Protein 5EZE (pdb70)

Radius of gyration: 15.61 Å; Cα contacts (8 Å, |Δi|>4): 312; chains: 7; bounding box: 48×24×38 Å

B-factor: mean 39.6, std 19.25, range [13.71, 116.59]

Secondary structure (DSSP, 8-state):
-HHHHHHHHHHHHHH--HHHHHHHHH-/-HHHHHHHHHHHHHH--HHHH-/-HHHHHHHHHHHHHH--HHHHHHHH-/-HHHHHHHHHHHHHH---TT-/-HHHHHHHHHHHHHH--HHHHHHHH-/-HHHHHHHHHHHHHH--HHHHHHHHH-/-HHHHHHHHHHHHHH--HHHHHHHHHT-

Foldseek 3Di:
DVVVVVVVVVVVVVVCCVVVVVVVVVD/DVVVVVVVVVVVVVVCCVVVVD/DVVVVVVVVVVVVVVVCVVVVVVVVD/DVVVVVVVVVVVVVVCCVCVD/DVVVVVVVVVVVVVVCCVVVVVVVVD/DVVVVVVVVVVVVVVVCVVVVVVVVVD/DVVVVVVVVVVVVVVCCVVVVVVVVVVD

Sequence (177 aa):
GEIAKALREIAKALREAWAHREEAKALGEIAKALREIAKALREAWAHREGEIAKALREIAKALREAWAHREEAKAGEIAKALREIAKALREAWAHRGEIAKALREIAKALREAWAHREEAKAGEEIAKALREIAKALREAWAHREEEAKALGEIAKALREIAKALREAWAHREEAKALR

Structure (mmCIF, N/CA/C/O backbone):
data_5EZE
#
_entry.id   5EZE
#
_cell.length_a   62.450
_cell.length_b   60.490
_cell.length_c   68.812
_cell.angle_alpha   90.00
_cell.angle_beta   112.43
_cell.angle_gamma   90.00
#
_symmetry.space_group_name_H-M   'I 1 2 1'
#
loop_
_entity.id
_entity.type
_entity.pdbx_description
1 polymer CC-Hept-bMeCys-His-Glu
2 non-polymer GLYCEROL
3 water water
#
loop_
_atom_site.group_PDB
_atom_site.id
_atom_site.type_symbol
_atom_site.label_atom_id
_atom_site.label_alt_id
_atom_site.label_comp_id
_atom_site.label_asym_id
_atom_site.label_entity_id
_atom_site.label_seq_id
_atom_site.pdbx_PDB_ins_code
_atom_site.Cartn_x
_atom_site.Cartn_y
_atom_site.Cartn_z
_atom_site.occupancy
_atom_site.B_iso_or_equiv
_atom_site.auth_seq_id
_atom_site.auth_comp_id
_atom_site.auth_asym_id
_atom_site.auth_atom_id
_atom_site.pdbx_PDB_model_num
ATOM 4 N N . GLY A 1 2 ? -47.927 3.329 -32.826 1.00 31.47 2 GLY A N 1
AT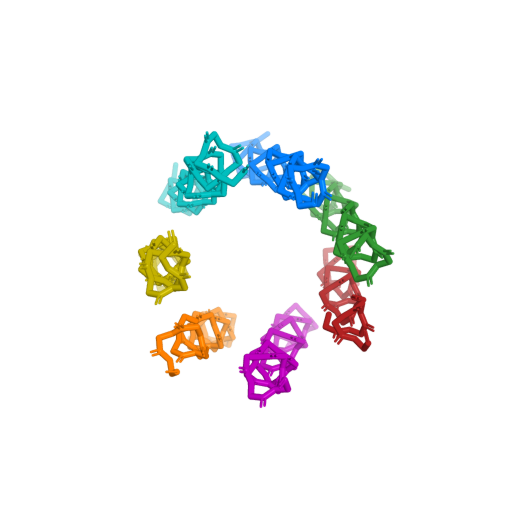OM 5 C CA . GLY A 1 2 ? -47.592 2.372 -31.795 1.00 30.24 2 GLY A CA 1
ATOM 6 C C . GLY A 1 2 ? -46.096 2.112 -31.704 1.00 34.12 2 GLY A C 1
ATOM 7 O O . GLY A 1 2 ? -45.360 2.323 -32.663 1.00 27.36 2 GLY A O 1
ATOM 8 N N . GLU A 1 3 ? -45.663 1.634 -30.545 1.00 31.79 3 GLU A N 1
ATOM 9 C CA . GLU A 1 3 ? -44.254 1.426 -30.249 1.00 33.71 3 GLU A CA 1
ATOM 10 C C . GLU A 1 3 ? -43.652 0.266 -31.054 1.00 24.31 3 GLU A C 1
ATOM 11 O O . GLU A 1 3 ? -42.496 0.339 -31.459 1.00 27.03 3 GLU A O 1
ATOM 17 N N . ILE A 1 4 ? -44.426 -0.797 -31.284 1.00 17.00 4 ILE A N 1
ATOM 18 C CA . ILE A 1 4 ? -43.928 -1.935 -32.074 1.00 17.45 4 ILE A CA 1
ATOM 19 C C . ILE A 1 4 ? -43.711 -1.518 -33.521 1.00 26.12 4 ILE A C 1
ATOM 20 O O . ILE A 1 4 ? -42.658 -1.826 -34.112 1.00 23.42 4 ILE A O 1
ATOM 25 N N . ALA A 1 5 ? -44.688 -0.817 -34.097 1.00 19.75 5 ALA A N 1
ATOM 26 C CA . ALA A 1 5 ? -44.514 -0.311 -35.461 1.00 25.47 5 ALA A CA 1
ATOM 27 C C . ALA A 1 5 ? -43.295 0.594 -35.561 1.00 24.68 5 ALA A C 1
ATOM 28 O O . ALA A 1 5 ? -42.538 0.517 -36.530 1.00 26.79 5 ALA A O 1
ATOM 30 N N . LYS A 1 6 ? -43.110 1.457 -34.566 1.00 23.78 6 LYS A N 1
ATOM 31 C CA . LYS A 1 6 ? -41.969 2.358 -34.571 1.00 23.72 6 LYS A CA 1
ATOM 32 C C . LYS A 1 6 ? -40.669 1.559 -34.529 1.00 18.31 6 LYS A C 1
ATOM 33 O O . LYS A 1 6 ? -39.726 1.878 -35.254 1.00 21.47 6 LYS A O 1
ATOM 39 N N . ALA A 1 7 ? -40.620 0.517 -33.707 1.00 19.38 7 ALA A N 1
ATOM 40 C CA . ALA A 1 7 ? -39.421 -0.319 -33.632 1.00 21.09 7 ALA A CA 1
ATOM 41 C C . ALA A 1 7 ? -39.174 -1.048 -34.955 1.00 22.40 7 ALA A C 1
ATOM 42 O O . ALA A 1 7 ? -38.032 -1.181 -35.389 1.00 21.50 7 ALA A O 1
ATOM 44 N N . LEU A 1 8 ? -40.241 -1.532 -35.592 1.00 17.78 8 LEU A N 1
ATOM 45 C CA . LEU A 1 8 ? -40.104 -2.199 -36.881 1.00 17.60 8 LEU A CA 1
ATOM 46 C C . LEU A 1 8 ? -39.565 -1.236 -37.958 1.00 24.38 8 LEU A C 1
ATOM 47 O O . LEU A 1 8 ? -38.739 -1.630 -38.786 1.00 20.75 8 LEU A O 1
ATOM 52 N N . ARG A 1 9 ? -40.015 0.016 -37.939 1.00 22.82 9 ARG A N 1
ATOM 53 C CA . ARG A 1 9 ? -39.496 1.028 -38.873 1.00 18.89 9 ARG A CA 1
ATOM 54 C C . ARG A 1 9 ? -38.016 1.288 -38.605 1.00 24.39 9 ARG A C 1
ATOM 55 O O . ARG A 1 9 ? -37.241 1.577 -39.525 1.00 24.90 9 ARG A O 1
ATOM 63 N N . GLU A 1 10 ? -37.624 1.200 -37.340 1.00 22.32 10 GLU A N 1
ATOM 64 C CA . GLU A 1 10 ? -36.213 1.386 -36.978 1.00 24.38 10 GLU A CA 1
ATOM 65 C C . GLU A 1 10 ? -35.384 0.251 -37.568 1.00 21.79 10 GLU A C 1
ATOM 66 O O . GLU A 1 10 ? -34.243 0.449 -37.994 1.00 19.82 10 GLU A O 1
ATOM 72 N N . ILE A 1 11 ? -35.964 -0.948 -37.579 1.00 18.05 11 ILE A N 1
ATOM 73 C CA . ILE A 1 11 ? -35.316 -2.106 -38.183 1.00 21.55 11 ILE A CA 1
ATOM 74 C C . ILE A 1 11 ? -35.140 -1.877 -39.682 1.00 25.62 11 ILE A C 1
ATOM 75 O O . ILE A 1 11 ? -34.082 -2.170 -40.239 1.00 24.58 11 ILE A O 1
ATOM 80 N N . ALA A 1 12 ? -36.178 -1.360 -40.325 1.00 21.06 12 ALA A N 1
ATOM 81 C CA . ALA A 1 12 ? -36.117 -1.040 -41.745 1.00 24.07 12 ALA A CA 1
ATOM 82 C C . ALA A 1 12 ? -35.027 -0.014 -42.012 1.00 24.80 12 ALA A C 1
ATOM 83 O O . ALA A 1 12 ? -34.282 -0.154 -42.969 1.00 21.14 12 ALA A O 1
ATOM 85 N N . LYS A 1 13 ? -34.942 1.012 -41.164 1.00 20.47 13 LYS A N 1
ATOM 86 C CA . LYS A 1 13 ? -33.897 2.024 -41.310 1.00 25.58 13 LYS A CA 1
ATOM 87 C C . LYS A 1 13 ? -32.503 1.409 -41.182 1.00 27.33 13 LYS A C 1
ATOM 88 O O . LYS A 1 13 ? -31.585 1.727 -41.956 1.00 23.05 13 LYS A O 1
ATOM 94 N N . ALA A 1 14 ? -32.344 0.511 -40.215 1.00 20.97 14 ALA A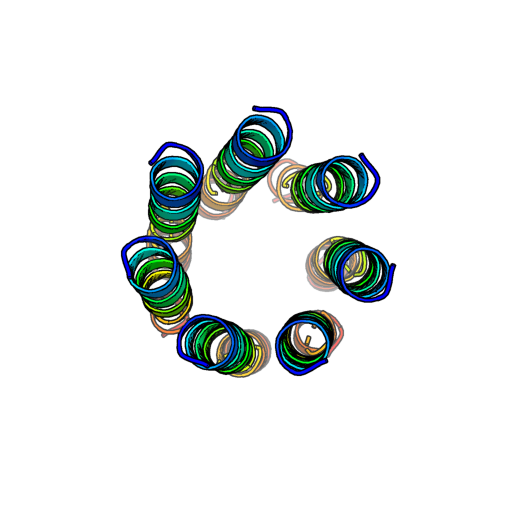 N 1
ATOM 95 C CA . ALA A 1 14 ? -31.043 -0.138 -40.019 1.00 21.65 14 ALA A CA 1
ATOM 96 C C . ALA A 1 14 ? -30.662 -0.961 -41.252 1.00 24.32 14 ALA A C 1
ATOM 97 O O . ALA A 1 14 ? -29.491 -0.995 -41.660 1.00 25.01 14 ALA A O 1
ATOM 99 N N . LEU A 1 15 ? -31.651 -1.605 -41.861 1.00 21.60 15 LEU A N 1
ATOM 100 C CA . LEU A 1 15 ? -31.404 -2.404 -43.058 1.00 20.82 15 LEU A CA 1
ATOM 101 C C . LEU A 1 15 ? -31.072 -1.513 -44.254 1.00 24.37 15 LEU A C 1
ATOM 102 O O . LEU A 1 15 ? -30.268 -1.891 -45.100 1.00 24.21 15 LEU A O 1
ATOM 107 N N . ARG A 1 16 ? -31.679 -0.331 -44.333 1.00 26.15 16 ARG A N 1
ATOM 108 C CA . ARG A 1 16 ? -31.265 0.615 -45.377 1.00 23.74 16 ARG A CA 1
ATOM 109 C C . ARG A 1 16 ? -29.839 1.091 -45.127 1.00 28.29 16 ARG A C 1
ATOM 110 O O . ARG A 1 16 ? -29.070 1.325 -46.070 1.00 30.03 16 ARG A O 1
ATOM 118 N N . GLU A 1 17 ? -29.474 1.212 -43.857 1.00 24.40 17 GLU A N 1
ATOM 119 C CA . GLU A 1 17 ? -28.099 1.559 -43.498 1.00 25.71 17 GLU A CA 1
ATOM 120 C C . GLU A 1 17 ? -27.130 0.441 -43.903 1.00 25.80 17 GLU A C 1
ATOM 121 O O . GLU A 1 17 ? -26.026 0.693 -44.416 1.00 27.19 17 GLU A O 1
ATOM 134 N N . ALA A 1 19 ? -27.695 -1.731 -46.491 1.00 27.76 19 ALA A N 1
ATOM 135 C CA . ALA A 1 19 ? -27.567 -1.687 -47.946 1.00 31.32 19 ALA A CA 1
ATOM 136 C C . ALA A 1 19 ? -26.601 -0.594 -48.381 1.00 33.63 19 ALA A C 1
ATOM 137 O O . ALA A 1 19 ? -25.773 -0.791 -49.281 1.00 32.53 19 ALA A O 1
ATOM 139 N N . TRP A 1 20 ? -26.708 0.568 -47.748 1.00 27.76 20 TRP A N 1
ATOM 140 C CA A TRP A 1 20 ? -25.798 1.669 -48.067 1.00 29.38 20 TRP A CA 1
ATOM 141 C C . TRP A 1 20 ? -24.351 1.274 -47.804 1.00 30.23 20 TRP A C 1
ATOM 142 O O . TRP A 1 20 ? -23.458 1.500 -48.647 1.00 31.63 20 TRP A O 1
ATOM 153 N N . ALA A 1 21 ? -24.107 0.671 -46.644 1.00 29.72 21 ALA A N 1
ATOM 154 C CA . ALA A 1 21 ? -22.734 0.307 -46.295 1.00 31.13 21 ALA A CA 1
ATOM 155 C C . ALA A 1 21 ? -22.186 -0.713 -47.283 1.00 31.57 21 ALA A C 1
ATOM 156 O O . ALA A 1 21 ? -21.028 -0.639 -47.688 1.00 33.27 21 ALA A O 1
ATOM 158 N N . HIS A 1 22 ? -23.018 -1.661 -47.695 1.00 30.36 22 HIS A N 1
ATOM 159 C CA . HIS A 1 22 ? -22.521 -2.660 -48.627 1.00 37.68 22 HIS A CA 1
ATOM 160 C C . HIS A 1 22 ? -22.277 -2.086 -50.024 1.00 43.90 22 HIS A C 1
ATOM 161 O O . HIS A 1 22 ? -21.342 -2.519 -50.708 1.00 44.56 22 HIS A O 1
ATOM 168 N N . ARG A 1 23 ? -23.094 -1.125 -50.453 1.00 37.09 23 ARG A N 1
ATOM 169 C CA . ARG A 1 23 ? -22.852 -0.476 -51.737 1.00 39.96 23 ARG A CA 1
ATOM 170 C C . ARG A 1 23 ? -21.480 0.179 -51.699 1.00 43.01 23 ARG A C 1
ATOM 171 O O . ARG A 1 23 ? -20.741 0.149 -52.687 1.00 41.21 23 ARG A O 1
ATOM 179 N N . GLU A 1 24 ? -21.113 0.733 -50.545 1.00 40.17 24 GLU A N 1
ATOM 180 C CA . GLU A 1 24 ? -19.807 1.384 -50.423 1.00 39.78 24 GLU A CA 1
ATOM 181 C C . GLU A 1 24 ? -18.683 0.366 -50.499 1.00 52.74 24 GLU A C 1
ATOM 182 O O . GLU A 1 24 ? -17.602 0.676 -50.997 1.00 57.32 24 GLU A O 1
ATOM 188 N N . GLU A 1 25 ? -18.933 -0.846 -50.014 1.00 43.91 25 GLU A N 1
ATOM 189 C CA . GLU A 1 25 ? -17.957 -1.924 -50.158 1.00 45.08 25 GLU A CA 1
ATOM 190 C C . GLU A 1 25 ? -17.775 -2.270 -51.626 1.00 59.11 25 GLU A C 1
ATOM 191 O O . GLU A 1 25 ? -16.655 -2.444 -52.104 1.00 64.16 25 GLU A O 1
ATOM 197 N N . ALA A 1 26 ? -18.896 -2.365 -52.335 1.00 62.22 26 ALA A N 1
ATOM 198 C CA . ALA A 1 26 ? -18.896 -2.686 -53.755 1.00 63.59 26 ALA A CA 1
ATOM 199 C C . ALA A 1 26 ? -18.178 -1.606 -54.558 1.00 64.73 26 ALA A C 1
ATOM 200 O O . ALA A 1 26 ? -17.550 -1.893 -55.577 1.00 70.27 26 ALA A O 1
ATOM 202 N N . LYS A 1 27 ? -18.282 -0.364 -54.095 1.00 55.86 27 LYS A N 1
ATOM 203 C CA . LYS A 1 27 ? -17.642 0.763 -54.764 1.00 57.04 27 LYS A CA 1
ATOM 204 C C . LYS A 1 27 ? -16.187 0.898 -54.327 1.00 66.28 27 LYS A C 1
ATOM 205 O O . LYS A 1 27 ? -15.362 1.455 -55.051 1.00 79.08 27 LYS A O 1
ATOM 211 N N . ALA A 1 28 ? -15.877 0.391 -53.137 1.00 61.78 28 ALA A N 1
ATOM 212 C CA . ALA A 1 28 ? -14.507 0.388 -52.637 1.00 67.26 28 ALA A CA 1
ATOM 213 C C . ALA A 1 28 ? -13.688 -0.702 -53.326 1.00 74.40 28 ALA A C 1
ATOM 214 O O . ALA A 1 28 ? -12.473 -0.578 -53.472 1.00 70.70 28 ALA A O 1
ATOM 216 N N . LEU A 1 29 ? -14.360 -1.772 -53.742 1.00 78.54 29 LEU A N 1
ATOM 217 C CA . LEU A 1 29 ? -13.695 -2.863 -54.448 1.00 79.66 29 LEU A CA 1
ATOM 218 C C . LEU A 1 29 ? -13.432 -2.496 -55.906 1.00 84.57 29 LEU A C 1
ATOM 219 O O . LEU A 1 29 ? -12.715 -1.540 -56.197 1.00 86.25 29 LEU A O 1
ATOM 224 N N . GLY B 1 2 ? -44.905 -21.564 -27.391 1.00 38.76 2 GLY B N 1
ATOM 225 C CA . GLY B 1 2 ? -45.681 -21.112 -28.535 1.00 28.11 2 GLY B CA 1
ATOM 226 C C . GLY B 1 2 ? -45.062 -21.258 -29.915 1.00 38.32 2 GLY B C 1
ATOM 227 O O . GLY B 1 2 ? -43.831 -21.174 -30.091 1.00 29.18 2 GLY B O 1
ATOM 228 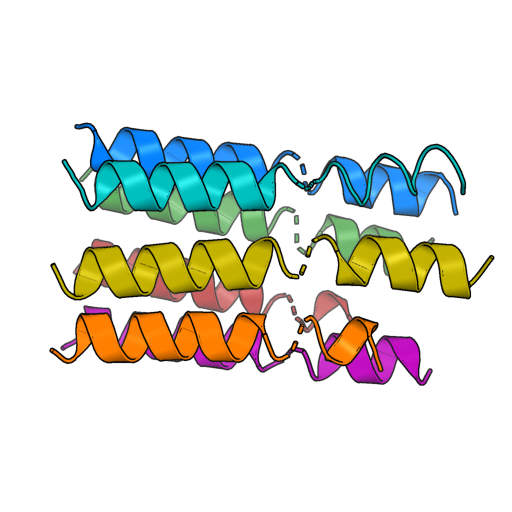N N . GLU B 1 3 ? -45.931 -21.438 -30.908 1.00 28.17 3 GLU B N 1
ATOM 229 C CA . GLU B 1 3 ? -45.500 -21.622 -32.291 1.00 35.84 3 GLU B CA 1
ATOM 230 C C . GLU B 1 3 ? -44.766 -20.397 -32.854 1.00 26.89 3 GLU B C 1
ATOM 231 O O . GLU B 1 3 ? -43.767 -20.549 -33.577 1.00 25.22 3 GLU B O 1
ATOM 237 N N . ILE B 1 4 ? -45.230 -19.187 -32.537 1.00 18.30 4 ILE B N 1
ATOM 238 C CA . ILE B 1 4 ? -44.546 -17.984 -33.037 1.00 17.91 4 ILE B CA 1
ATOM 239 C C . ILE B 1 4 ? -43.145 -17.852 -32.440 1.00 22.72 4 ILE B C 1
ATOM 240 O O . ILE B 1 4 ? -42.169 -17.577 -33.156 1.00 20.05 4 ILE B O 1
ATOM 245 N N . ALA B 1 5 ? -43.049 -18.036 -31.128 1.00 23.34 5 ALA B N 1
ATOM 246 C CA . ALA B 1 5 ? -41.762 -17.999 -30.446 1.00 23.91 5 ALA B CA 1
ATOM 247 C C . ALA B 1 5 ? -40.802 -19.049 -31.019 1.00 24.87 5 ALA B C 1
ATOM 248 O O . ALA B 1 5 ? -39.615 -18.789 -31.165 1.00 24.75 5 ALA B O 1
ATOM 250 N N . LYS B 1 6 ? -41.318 -20.228 -31.348 1.00 27.49 6 LYS B N 1
ATOM 251 C CA . LYS B 1 6 ? -40.478 -21.294 -31.908 1.00 25.76 6 LYS B CA 1
ATOM 252 C C . LYS B 1 6 ? -39.924 -20.889 -33.267 1.00 25.91 6 LYS B C 1
ATOM 253 O O . LYS B 1 6 ? -38.764 -21.155 -33.575 1.00 24.04 6 LYS B O 1
ATOM 259 N N . ALA B 1 7 ? -40.763 -20.263 -34.088 1.00 21.78 7 ALA B N 1
ATOM 260 C CA . ALA B 1 7 ? -40.326 -19.828 -35.411 1.00 24.39 7 ALA B CA 1
ATOM 261 C C . ALA B 1 7 ? -39.314 -18.709 -35.279 1.00 22.53 7 ALA B C 1
ATOM 262 O O . ALA B 1 7 ? -38.370 -18.636 -36.050 1.00 19.25 7 ALA B O 1
ATOM 264 N N . LEU B 1 8 ? -39.517 -17.815 -34.314 1.00 19.71 8 LEU B N 1
ATOM 265 C CA . LEU B 1 8 ? -38.539 -16.749 -34.107 1.00 22.35 8 LEU B CA 1
ATOM 266 C C . LEU B 1 8 ? -37.177 -17.301 -33.681 1.00 21.83 8 LEU B C 1
ATOM 267 O O . LEU B 1 8 ? -36.136 -16.785 -34.098 1.00 20.50 8 LEU B O 1
ATOM 272 N N . ARG B 1 9 ? -37.177 -18.352 -32.863 1.00 20.59 9 ARG B N 1
ATOM 273 C CA . ARG B 1 9 ? -35.916 -18.988 -32.458 1.00 20.52 9 ARG B CA 1
ATOM 274 C C . ARG B 1 9 ? -35.273 -19.675 -33.657 1.00 27.50 9 ARG B C 1
ATOM 275 O O . ARG B 1 9 ? -34.043 -19.746 -33.761 1.00 28.58 9 ARG B O 1
ATOM 283 N N . GLU B 1 10 ? -36.097 -20.174 -34.570 1.00 21.85 10 GLU B N 1
ATOM 284 C CA . GLU B 1 10 ? -35.593 -20.773 -35.808 1.00 24.98 10 GLU B CA 1
ATOM 285 C C . GLU B 1 10 ? -34.907 -19.704 -36.658 1.00 22.24 10 GLU B C 1
ATOM 286 O O . GLU B 1 10 ? -33.857 -19.942 -37.270 1.00 24.96 10 GLU B O 1
ATOM 292 N N . ILE B 1 11 ? -35.503 -18.515 -36.692 1.00 18.69 11 ILE B N 1
ATOM 293 C CA . ILE B 1 11 ? -34.882 -17.393 -37.402 1.00 18.76 11 ILE B CA 1
ATOM 294 C C . ILE B 1 11 ? -33.534 -17.068 -36.773 1.00 21.58 11 ILE B C 1
ATOM 295 O O . ILE B 1 11 ? -32.543 -16.851 -37.495 1.00 18.76 11 ILE B O 1
ATOM 300 N N . ALA B 1 12 ? -33.480 -17.038 -35.444 1.00 18.49 12 ALA B N 1
ATOM 301 C CA . ALA B 1 12 ? -32.213 -16.768 -34.764 1.00 28.07 12 ALA B CA 1
ATOM 302 C C . ALA B 1 12 ? -31.164 -17.810 -35.119 1.00 31.83 12 ALA B C 1
ATOM 303 O O . ALA B 1 12 ? -29.995 -17.487 -35.332 1.00 20.82 12 ALA B O 1
ATOM 305 N N . LYS B 1 13 ? -31.597 -19.064 -35.167 1.00 21.23 13 LYS B N 1
ATOM 306 C CA . LYS B 1 13 ? -30.692 -20.168 -35.466 1.00 24.22 13 LYS B CA 1
ATOM 307 C C . LYS B 1 13 ? -30.148 -20.035 -36.883 1.00 24.61 13 LYS B C 1
ATOM 308 O O . LYS B 1 13 ? -28.955 -20.281 -37.133 1.00 27.57 13 LYS B O 1
ATOM 314 N N . ALA B 1 14 ? -31.009 -19.629 -37.808 1.00 22.18 14 ALA B N 1
ATOM 315 C CA . ALA B 1 14 ? -30.596 -19.430 -39.190 1.00 25.12 14 ALA B CA 1
ATOM 316 C C . ALA B 1 14 ? -29.582 -18.288 -39.294 1.00 23.59 14 ALA B C 1
ATOM 317 O O . ALA B 1 14 ? -28.615 -18.363 -40.064 1.00 26.76 14 ALA B O 1
ATOM 319 N N . LEU B 1 15 ? -29.789 -17.239 -38.513 1.00 24.22 15 LEU B N 1
ATOM 320 C CA . LEU B 1 15 ? -28.854 -16.118 -38.513 1.00 25.66 15 LEU B CA 1
ATOM 321 C C . LEU B 1 15 ? -27.497 -16.538 -37.954 1.00 25.88 15 LEU B C 1
ATOM 322 O O . LEU B 1 15 ? -26.446 -16.046 -38.401 1.00 24.98 15 LEU B O 1
ATOM 327 N N . ARG B 1 16 ? -27.494 -17.467 -37.004 1.00 23.81 16 ARG B N 1
ATOM 328 C CA . ARG B 1 16 ? -26.214 -17.944 -36.478 1.00 27.66 16 ARG B CA 1
ATOM 329 C C . ARG B 1 16 ? -25.480 -18.743 -37.556 1.00 26.00 16 ARG B C 1
ATOM 330 O O . ARG B 1 16 ? -24.252 -18.744 -37.605 1.00 30.94 16 ARG B O 1
ATOM 338 N N . GLU B 1 17 ? -26.231 -19.416 -38.423 1.00 26.82 17 GLU B N 1
ATOM 339 C CA . GLU B 1 17 ? -25.636 -20.086 -39.585 1.00 31.90 17 GLU B CA 1
ATOM 340 C C . GLU B 1 17 ? -25.007 -19.058 -40.522 1.00 29.79 17 GLU B C 1
ATOM 341 O O . GLU B 1 17 ? -24.006 -19.326 -41.179 1.00 28.47 17 GLU B O 1
ATOM 354 N N . ALA B 1 19 ? -23.764 -16.286 -39.621 1.00 27.08 19 ALA B N 1
ATOM 355 C CA . ALA B 1 19 ? -22.528 -15.864 -38.974 1.00 32.47 19 ALA B CA 1
ATOM 356 C C . ALA B 1 19 ? -21.429 -16.900 -39.135 1.00 40.64 19 ALA B C 1
ATOM 357 O O . ALA B 1 19 ? -20.271 -16.543 -39.340 1.00 46.39 19 ALA B O 1
ATOM 359 N N . TRP B 1 20 ? -21.793 -18.178 -39.077 1.00 34.30 20 TRP B N 1
ATOM 360 C CA . TRP B 1 20 ? -20.787 -19.237 -39.168 1.00 37.69 20 TRP B CA 1
ATOM 361 C C . TRP B 1 20 ? -20.291 -19.376 -40.591 1.00 34.90 20 TRP B C 1
ATOM 362 O O . TRP B 1 20 ? -19.156 -19.831 -40.826 1.00 38.99 20 TRP B O 1
ATOM 373 N N . ALA B 1 21 ? -21.115 -18.964 -41.547 1.00 47.84 21 ALA B N 1
ATOM 374 C CA . ALA B 1 21 ? -20.694 -19.042 -42.934 1.00 52.53 21 ALA B CA 1
ATOM 375 C C . ALA B 1 21 ? -19.495 -18.137 -43.176 1.00 66.13 21 ALA B C 1
ATOM 376 O O . ALA B 1 21 ? -18.538 -18.550 -43.825 1.00 76.14 21 ALA B O 1
ATOM 378 N N . HIS B 1 22 ? -19.540 -16.911 -42.659 1.00 67.79 22 HIS B N 1
ATOM 379 C CA . HIS B 1 22 ? -18.403 -16.012 -42.815 1.00 81.18 22 HIS B CA 1
ATOM 380 C C . HIS B 1 22 ? -17.271 -16.256 -41.815 1.00 85.56 22 HIS B C 1
ATOM 381 O O . HIS B 1 22 ? -16.143 -15.821 -42.040 1.00 93.89 22 HIS B O 1
ATOM 388 N N . ARG B 1 23 ? -17.557 -16.952 -40.719 1.00 77.78 23 ARG B N 1
ATOM 389 C CA . ARG B 1 23 ? -16.485 -17.466 -39.875 1.00 84.38 23 ARG B CA 1
ATOM 390 C C . ARG B 1 23 ? -15.750 -18.593 -40.593 1.00 94.07 23 ARG B C 1
ATOM 391 O O . ARG B 1 23 ? -14.535 -18.744 -40.462 1.00 104.19 23 ARG B O 1
ATOM 399 N N . GLU B 1 24 ? -16.504 -19.384 -41.350 1.00 93.48 24 GLU B N 1
ATOM 400 C CA . GLU B 1 24 ? -15.953 -20.521 -42.076 1.00 97.39 24 GLU B CA 1
ATOM 401 C C . GLU B 1 24 ? -14.955 -20.067 -43.134 1.00 105.15 24 GLU B C 1
ATOM 402 O O . GLU B 1 24 ? -13.755 -19.971 -42.869 1.00 111.23 24 GLU B O 1
ATOM 407 N N . GLY C 1 2 ? -52.881 -2.009 -41.739 1.00 47.35 2 GLY C N 1
ATOM 408 C CA . GLY C 1 2 ? -52.394 -1.586 -40.441 1.00 28.52 2 GLY C CA 1
ATOM 409 C C . GLY C 1 2 ? -50.945 -1.132 -40.459 1.00 32.56 2 GLY C C 1
ATOM 410 O O . GLY C 1 2 ? -50.188 -1.461 -41.378 1.00 27.00 2 GLY C O 1
ATOM 411 N N . GLU C 1 3 ? -50.551 -0.355 -39.457 1.00 29.31 3 GLU C N 1
ATOM 412 C CA . GLU C 1 3 ? -49.199 0.183 -39.446 1.00 34.78 3 GLU C CA 1
ATOM 413 C C . GLU C 1 3 ? -48.125 -0.885 -39.174 1.00 31.07 3 GLU C C 1
ATOM 414 O O . GLU C 1 3 ? -46.996 -0.727 -39.631 1.00 27.07 3 GLU C O 1
ATOM 420 N N . ILE C 1 4 ? -48.441 -1.949 -38.431 1.00 25.59 4 ILE C N 1
ATOM 421 C CA . ILE C 1 4 ? -47.438 -3.004 -38.221 1.00 24.00 4 ILE C CA 1
ATOM 422 C C . ILE C 1 4 ? -47.136 -3.687 -39.553 1.00 28.04 4 ILE C C 1
ATOM 423 O O . ILE C 1 4 ? -45.966 -3.866 -39.917 1.00 27.36 4 ILE C O 1
ATOM 428 N N . ALA C 1 5 ? -48.184 -4.046 -40.288 1.00 23.36 5 ALA C N 1
ATOM 429 C CA . ALA C 1 5 ? -48.018 -4.644 -41.607 1.00 28.03 5 ALA C CA 1
ATOM 430 C C . ALA C 1 5 ? -47.272 -3.687 -42.539 1.00 27.10 5 ALA C C 1
ATOM 431 O O . ALA C 1 5 ? -46.451 -4.115 -43.342 1.00 27.36 5 ALA C O 1
ATOM 433 N N . LYS C 1 6 ? -47.582 -2.397 -42.450 1.00 23.47 6 LYS C N 1
ATOM 434 C CA . LYS C 1 6 ? -46.899 -1.403 -43.275 1.00 24.13 6 LYS C CA 1
ATOM 435 C C . LYS C 1 6 ? -45.399 -1.328 -42.959 1.00 22.22 6 LYS C C 1
ATOM 436 O O . LYS C 1 6 ? -44.579 -1.181 -43.869 1.00 24.10 6 LYS C O 1
ATOM 440 N N . ALA C 1 7 ? -45.056 -1.392 -41.673 1.00 20.74 7 ALA C N 1
ATOM 441 C CA . ALA C 1 7 ? -43.652 -1.368 -41.247 1.00 22.06 7 ALA C CA 1
ATOM 442 C C . ALA C 1 7 ? -42.943 -2.627 -41.721 1.00 24.73 7 ALA C C 1
ATOM 443 O O . ALA C 1 7 ? -41.780 -2.588 -42.113 1.00 19.87 7 ALA C O 1
ATOM 445 N N . LEU C 1 8 ? -43.634 -3.759 -41.659 1.00 18.42 8 LEU C N 1
ATOM 446 C CA . LEU C 1 8 ? -43.053 -5.006 -42.140 1.00 20.15 8 LEU C CA 1
ATOM 447 C C . LEU C 1 8 ? -42.767 -4.951 -43.648 1.00 28.27 8 LEU C C 1
ATOM 448 O O . LEU C 1 8 ? -41.735 -5.454 -44.126 1.00 20.29 8 LEU C O 1
ATOM 453 N N . ARG C 1 9 ? -43.675 -4.341 -44.402 1.00 25.23 9 ARG C N 1
ATOM 454 C CA . ARG C 1 9 ? -43.445 -4.150 -45.839 1.00 22.46 9 ARG C CA 1
ATOM 455 C C . ARG C 1 9 ? -42.246 -3.227 -46.076 1.00 29.58 9 ARG C C 1
ATOM 456 O O . ARG C 1 9 ? -41.495 -3.404 -47.042 1.00 26.79 9 ARG C O 1
ATOM 464 N N . GLU C 1 10 ? -42.056 -2.254 -45.189 1.00 24.22 10 GLU C N 1
ATOM 465 C CA . GLU C 1 10 ? -40.891 -1.373 -45.284 1.00 26.38 10 GLU C CA 1
ATOM 466 C C . GLU C 1 10 ? -39.602 -2.176 -45.064 1.00 26.00 10 GLU C C 1
ATOM 467 O O . GLU C 1 10 ? -38.589 -1.944 -45.736 1.00 24.34 10 GLU C O 1
ATOM 473 N N . ILE C 1 11 ? -39.653 -3.136 -44.144 1.00 22.39 11 ILE C N 1
ATOM 474 C CA . ILE C 1 11 ? -38.504 -4.009 -43.903 1.00 27.20 11 ILE C CA 1
ATOM 475 C C . ILE C 1 11 ? -38.196 -4.835 -45.154 1.00 27.98 11 ILE C C 1
ATOM 476 O O . ILE C 1 11 ? -37.035 -4.962 -45.546 1.00 21.81 11 ILE C O 1
ATOM 481 N N . ALA C 1 12 ? -39.228 -5.384 -45.783 1.00 24.38 12 ALA C N 1
ATOM 482 C CA . ALA C 1 12 ? -39.036 -6.143 -47.020 1.00 28.72 12 ALA C CA 1
ATOM 483 C C . ALA C 1 12 ? -38.398 -5.277 -48.092 1.00 31.64 12 ALA C C 1
ATOM 484 O O . ALA C 1 12 ? -37.516 -5.726 -48.831 1.00 25.60 12 ALA C O 1
ATOM 486 N N . LYS C 1 13 ? -38.869 -4.039 -48.191 1.00 24.94 13 LYS C N 1
ATOM 487 C CA . LYS C 1 13 ? -38.326 -3.106 -49.170 1.00 27.70 13 LYS C CA 1
ATOM 488 C C . LYS C 1 13 ? -36.848 -2.840 -48.915 1.00 28.01 13 LYS C C 1
ATOM 489 O O . LYS C 1 13 ? -36.033 -2.812 -49.850 1.00 29.42 13 LYS C O 1
ATOM 495 N N . ALA C 1 14 ? -36.492 -2.666 -47.647 1.00 25.68 14 ALA C N 1
ATOM 496 C CA . ALA C 1 14 ? -35.089 -2.434 -47.279 1.00 26.64 14 ALA C CA 1
ATOM 497 C C . ALA C 1 14 ? -34.218 -3.637 -47.646 1.00 25.55 14 ALA C C 1
ATOM 498 O O . ALA C 1 14 ? -33.080 -3.491 -48.106 1.00 27.56 14 ALA C O 1
ATOM 500 N N . LEU C 1 15 ? -34.763 -4.832 -47.451 1.00 23.79 15 LEU C N 1
ATOM 501 C CA . LEU C 1 15 ? -34.025 -6.057 -47.763 1.00 24.26 15 LEU C CA 1
ATOM 502 C C . LEU C 1 15 ? -33.833 -6.225 -49.268 1.00 31.15 15 LEU C C 1
ATOM 503 O O . LEU C 1 15 ? -32.804 -6.745 -49.715 1.00 26.41 15 LEU C O 1
ATOM 508 N N . ARG C 1 16 ? -34.805 -5.778 -50.059 1.00 30.84 16 ARG C N 1
ATOM 509 C CA . ARG C 1 16 ? -34.620 -5.766 -51.51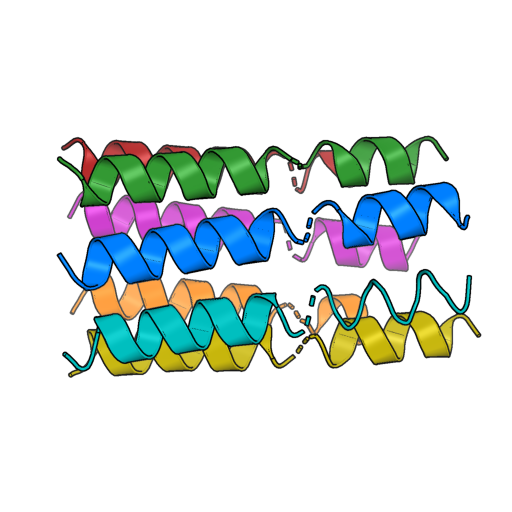1 1.00 29.71 16 ARG C CA 1
ATOM 510 C C . ARG C 1 16 ? -33.513 -4.785 -51.896 1.00 32.05 16 ARG C C 1
ATOM 511 O O . ARG C 1 16 ? -32.858 -4.973 -52.917 1.00 33.99 16 ARG C O 1
ATOM 519 N N . GLU C 1 17 ? -33.307 -3.737 -51.100 1.00 31.43 17 GLU C N 1
ATOM 520 C CA . GLU C 1 17 ? -32.156 -2.858 -51.339 1.00 37.50 17 GLU C CA 1
ATOM 521 C C . GLU C 1 17 ? -30.868 -3.642 -51.140 1.00 33.11 17 GLU C C 1
ATOM 522 O O . GLU C 1 17 ? -29.838 -3.327 -51.733 1.00 35.44 17 GLU C O 1
ATOM 535 N N . ALA C 1 19 ? -30.567 -6.685 -51.398 1.00 35.56 19 ALA C N 1
ATOM 536 C CA . ALA C 1 19 ? -30.309 -7.565 -52.526 1.00 34.73 19 ALA C CA 1
ATOM 537 C C . ALA C 1 19 ? -29.656 -6.809 -53.674 1.00 35.63 19 ALA C C 1
ATOM 538 O O . ALA C 1 19 ? -28.673 -7.272 -54.244 1.00 36.65 19 ALA C O 1
ATOM 540 N N . TRP C 1 20 ? -30.183 -5.625 -53.979 1.00 36.52 20 TRP C N 1
ATOM 541 C CA . TRP C 1 20 ? -29.651 -4.793 -55.060 1.00 40.23 20 TRP C CA 1
ATOM 542 C C . TRP C 1 20 ? -28.180 -4.459 -54.833 1.00 41.24 20 TRP C C 1
ATOM 543 O O . TRP C 1 20 ? -27.387 -4.461 -55.777 1.00 43.99 20 TRP C O 1
ATOM 554 N N . ALA C 1 21 ? -27.824 -4.145 -53.592 1.00 39.52 21 ALA C N 1
ATOM 555 C CA . ALA C 1 21 ? -26.441 -3.806 -53.259 1.00 41.01 21 ALA C CA 1
ATOM 556 C C . ALA C 1 21 ? -25.500 -4.976 -53.522 1.00 40.97 21 ALA C C 1
ATOM 557 O O . ALA C 1 21 ? -24.375 -4.786 -53.990 1.00 48.41 21 ALA C O 1
ATOM 559 N N . HIS C 1 22 ? -25.963 -6.187 -53.223 1.00 41.12 22 HIS C N 1
ATOM 560 C CA . HIS C 1 22 ? -25.136 -7.376 -53.421 1.00 43.26 22 HIS C CA 1
ATOM 561 C C . HIS C 1 22 ? -24.919 -7.666 -54.900 1.00 56.80 22 HIS C C 1
ATOM 562 O O . HIS C 1 22 ? -23.834 -8.098 -55.300 1.00 56.47 22 HIS C O 1
ATOM 569 N N . ARG C 1 23 ? -25.949 -7.431 -55.707 1.00 55.40 23 ARG C N 1
ATOM 570 C CA . ARG C 1 23 ? -25.836 -7.597 -57.155 1.00 57.24 23 ARG C CA 1
ATOM 571 C C . ARG C 1 23 ? -24.800 -6.622 -57.695 1.00 57.29 23 ARG C C 1
ATOM 572 O O . ARG C 1 23 ? -24.069 -6.933 -58.634 1.00 61.20 23 ARG C O 1
ATOM 580 N N . GLU C 1 24 ? -24.751 -5.431 -57.109 1.00 55.79 24 GLU C N 1
ATOM 581 C CA . GLU C 1 24 ? -23.773 -4.442 -57.545 1.00 67.87 24 GLU C CA 1
ATOM 582 C C . GLU C 1 24 ? -22.382 -4.880 -57.090 1.00 72.07 24 GLU C C 1
ATOM 583 O O . GLU C 1 24 ? -21.382 -4.611 -57.758 1.00 76.25 24 GLU C O 1
ATOM 585 N N . GLU C 1 25 ? -22.331 -5.562 -55.948 1.00 71.88 25 GLU C N 1
ATOM 586 C CA . GLU C 1 25 ? -21.087 -6.128 -55.437 1.00 65.91 25 GLU C CA 1
ATOM 587 C C . GLU C 1 25 ? -20.560 -7.229 -56.347 1.00 72.84 25 GLU C C 1
ATOM 588 O O . GLU C 1 25 ? -19.369 -7.281 -56.645 1.00 64.93 25 GLU C O 1
ATOM 590 N N . ALA C 1 26 ? -21.458 -8.109 -56.780 1.00 72.23 26 ALA C N 1
ATOM 591 C CA . ALA C 1 26 ? -21.096 -9.222 -57.651 1.00 73.49 26 ALA C CA 1
ATOM 592 C C . A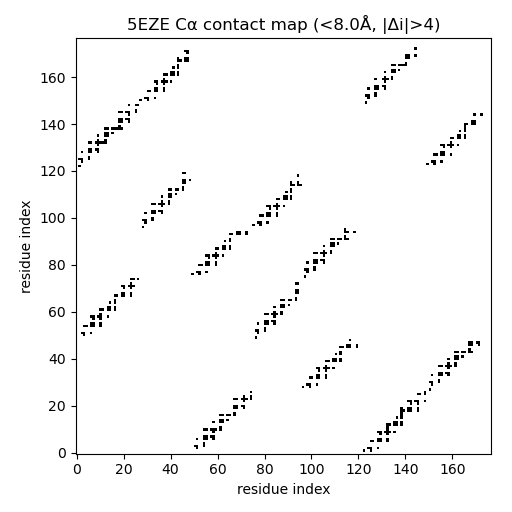LA C 1 26 ? -20.578 -8.743 -59.009 1.00 84.02 26 ALA C C 1
ATOM 593 O O . ALA C 1 26 ? -19.700 -9.371 -59.602 1.00 93.60 26 ALA C O 1
ATOM 595 N N . LYS C 1 27 ? -21.112 -7.624 -59.491 1.00 83.25 27 LYS C N 1
ATOM 596 C CA . LYS C 1 27 ? -20.710 -7.086 -60.788 1.00 90.82 27 LYS C CA 1
ATOM 597 C C . LYS C 1 27 ? -19.443 -6.230 -60.700 1.00 104.80 27 LYS C C 1
ATOM 598 O O . LYS C 1 27 ? -18.723 -6.071 -61.687 1.00 116.59 27 LYS C O 1
ATOM 600 N N . ALA C 1 28 ? -19.176 -5.682 -59.519 1.00 100.50 28 ALA C N 1
ATOM 601 C CA . ALA C 1 28 ? -17.967 -4.896 -59.294 1.00 97.35 28 ALA C CA 1
ATOM 602 C C . ALA C 1 28 ? -16.744 -5.798 -59.162 1.00 100.54 28 ALA C C 1
ATOM 603 O O . ALA C 1 28 ? -16.825 -6.890 -58.600 1.00 101.84 28 ALA C O 1
ATOM 608 N N . GLY D 1 2 ? -54.036 -12.930 -43.789 1.00 58.63 2 GLY D N 1
ATOM 609 C CA . GLY D 1 2 ? -53.886 -11.685 -43.061 1.00 38.31 2 GLY D CA 1
ATOM 610 C C . GLY D 1 2 ? -52.780 -10.813 -43.625 1.00 32.46 2 GLY D C 1
ATOM 611 O O . GLY D 1 2 ? -51.818 -11.330 -44.206 1.00 30.62 2 GLY D O 1
ATOM 612 N N . GLU D 1 3 ? -52.914 -9.498 -43.463 1.00 32.57 3 GLU D N 1
ATOM 613 C CA . GLU D 1 3 ? -51.917 -8.556 -43.984 1.00 30.66 3 GLU D CA 1
ATOM 614 C C . GLU D 1 3 ? -50.546 -8.742 -43.342 1.00 28.94 3 GLU D C 1
ATOM 615 O O . GLU D 1 3 ? -49.527 -8.596 -44.020 1.00 26.84 3 GLU D O 1
ATOM 621 N N . ILE D 1 4 ? -50.505 -9.044 -42.045 1.00 24.40 4 ILE D N 1
ATOM 622 C CA . ILE D 1 4 ? -49.208 -9.240 -41.377 1.00 20.87 4 ILE D CA 1
ATOM 623 C C . ILE D 1 4 ? -48.478 -10.462 -41.932 1.00 28.47 4 ILE D C 1
ATOM 624 O O . ILE D 1 4 ? -47.285 -10.379 -42.280 1.00 20.92 4 ILE D O 1
ATOM 629 N N . ALA D 1 5 ? -49.183 -11.584 -42.040 1.00 24.82 5 ALA D N 1
ATOM 630 C CA . ALA D 1 5 ? -48.599 -12.786 -42.632 1.00 27.59 5 ALA D CA 1
ATOM 631 C C . ALA D 1 5 ? -48.122 -12.523 -44.063 1.00 28.18 5 ALA D C 1
ATOM 632 O O . ALA D 1 5 ? -47.087 -13.031 -44.480 1.00 23.84 5 ALA D O 1
ATOM 634 N N . LYS D 1 6 ? -48.888 -11.736 -44.813 1.00 24.31 6 LYS D N 1
ATOM 635 C CA . LYS D 1 6 ? -48.540 -11.427 -46.197 1.00 25.66 6 LYS D CA 1
ATOM 636 C C . LYS D 1 6 ? -47.237 -10.635 -46.238 1.00 23.06 6 LYS D C 1
ATOM 637 O O . LYS D 1 6 ? -46.371 -10.879 -47.087 1.00 25.76 6 LYS D O 1
ATOM 643 N N . ALA D 1 7 ? -47.086 -9.701 -45.305 1.00 25.32 7 ALA D N 1
ATOM 644 C CA . ALA D 1 7 ? -45.870 -8.889 -45.260 1.00 20.86 7 ALA D CA 1
ATOM 645 C C . ALA D 1 7 ? -44.663 -9.729 -44.855 1.00 20.41 7 ALA D C 1
ATOM 646 O O . ALA D 1 7 ? -43.583 -9.558 -45.409 1.00 21.51 7 ALA D O 1
ATOM 648 N N . LEU D 1 8 ? -44.848 -10.648 -43.911 1.00 19.54 8 LEU D N 1
ATOM 649 C CA . LEU D 1 8 ? -43.754 -11.516 -43.480 1.00 20.13 8 LEU D CA 1
ATOM 650 C C . LEU D 1 8 ? -43.288 -12.391 -44.644 1.00 25.59 8 LEU D C 1
ATOM 651 O O . LEU D 1 8 ? -42.095 -12.639 -44.803 1.00 20.92 8 LEU D O 1
ATOM 656 N N . ARG D 1 9 ? -44.230 -12.841 -45.468 1.00 29.48 9 ARG D N 1
ATOM 657 C CA . ARG D 1 9 ? -43.884 -13.635 -46.646 1.00 25.08 9 ARG D CA 1
ATOM 658 C C . ARG D 1 9 ? -43.145 -12.761 -47.656 1.00 26.03 9 ARG D C 1
ATOM 659 O O . ARG D 1 9 ? -42.284 -13.245 -48.395 1.00 27.25 9 ARG D O 1
ATOM 667 N N . GLU D 1 10 ? -43.479 -11.475 -47.691 1.00 20.18 10 GLU D N 1
ATOM 668 C CA . GLU D 1 10 ? -42.756 -10.534 -48.555 1.00 23.50 10 GLU D CA 1
ATOM 669 C C . GLU D 1 10 ? -41.309 -10.381 -48.076 1.00 24.22 10 GLU D C 1
ATOM 670 O O . GLU D 1 10 ? -40.372 -10.272 -48.888 1.00 25.43 10 GLU D O 1
ATOM 676 N N . ILE D 1 11 ? -41.129 -10.372 -46.757 1.00 20.75 11 ILE D N 1
ATOM 677 C CA . ILE D 1 11 ? -39.793 -10.322 -46.160 1.00 22.77 11 ILE D CA 1
ATOM 678 C C . ILE D 1 11 ? -38.978 -11.558 -46.552 1.00 21.86 11 ILE D C 1
ATOM 679 O O . ILE D 1 11 ? -37.802 -11.449 -46.941 1.00 21.04 11 ILE D O 1
ATOM 684 N N . ALA D 1 12 ? -39.595 -12.730 -46.464 1.00 21.85 12 ALA D N 1
ATOM 685 C CA . ALA D 1 12 ? -38.922 -13.971 -46.868 1.00 22.60 12 ALA D CA 1
ATOM 686 C C . ALA D 1 12 ? -38.528 -13.930 -48.341 1.00 28.85 12 ALA D C 1
ATOM 687 O O . ALA D 1 12 ? -37.428 -14.354 -48.713 1.00 28.15 12 ALA D O 1
ATOM 689 N N . LYS D 1 13 ? -39.419 -13.407 -49.180 1.00 24.61 13 LYS D N 1
ATOM 690 C CA . LYS D 1 13 ? -39.141 -13.331 -50.607 1.00 24.74 13 LYS D CA 1
ATOM 691 C C . LYS D 1 13 ? -37.943 -12.412 -50.866 1.00 27.97 13 LYS D C 1
ATOM 692 O O . LYS D 1 13 ? -37.105 -12.696 -51.721 1.00 28.24 13 LYS D O 1
ATOM 698 N N . ALA D 1 14 ? -37.861 -11.311 -50.126 1.00 26.32 14 ALA D N 1
ATOM 699 C CA . ALA D 1 14 ? -36.721 -10.402 -50.270 1.00 26.35 14 ALA D CA 1
ATOM 700 C C . ALA D 1 14 ? -35.432 -11.090 -49.836 1.00 27.20 14 ALA D C 1
ATOM 701 O O . ALA D 1 14 ? -34.381 -10.918 -50.459 1.00 27.54 14 ALA D O 1
ATOM 703 N N . LEU D 1 15 ? -35.503 -11.877 -48.768 1.00 27.17 15 LEU D N 1
ATOM 704 C CA . LEU D 1 15 ? -34.306 -12.584 -48.303 1.00 29.06 15 LEU D CA 1
ATOM 705 C C . LEU D 1 15 ? -33.877 -13.645 -49.307 1.00 29.26 15 LEU D C 1
ATOM 706 O O . LEU D 1 15 ? -32.683 -13.940 -49.450 1.00 29.24 15 LEU D O 1
ATOM 711 N N . ARG D 1 16 ? -34.839 -14.235 -50.010 1.00 31.28 16 ARG D N 1
ATOM 712 C CA . ARG D 1 16 ? -34.475 -15.203 -51.039 1.00 33.62 16 ARG D CA 1
ATOM 713 C C . ARG D 1 16 ? -33.783 -14.459 -52.176 1.00 29.29 16 ARG D C 1
ATOM 714 O O . ARG D 1 16 ? -32.878 -14.992 -52.806 1.00 34.74 16 ARG D O 1
ATOM 722 N N . GLU D 1 17 ? -34.178 -13.212 -52.416 1.00 32.95 17 GLU D N 1
ATOM 723 C CA . GLU D 1 17 ? -33.462 -12.387 -53.393 1.00 35.82 17 GLU D CA 1
ATOM 724 C C . GLU D 1 17 ? -32.030 -12.139 -52.939 1.00 32.57 17 GLU D C 1
ATOM 725 O O . GLU D 1 17 ? -31.112 -12.072 -53.758 1.00 41.73 17 GLU D O 1
ATOM 738 N N . ALA D 1 19 ? -30.289 -14.092 -51.179 1.00 31.98 19 ALA D N 1
ATOM 739 C CA . ALA D 1 19 ? -29.471 -15.284 -51.351 1.00 37.77 19 ALA D CA 1
ATOM 740 C C . ALA D 1 19 ? -29.169 -15.518 -52.822 1.00 37.94 19 ALA D C 1
ATOM 741 O O . ALA D 1 19 ? -28.081 -15.971 -53.182 1.00 41.23 19 ALA D O 1
ATOM 743 N N . TRP D 1 20 ? -30.141 -15.223 -53.674 1.00 37.80 20 TRP D N 1
ATOM 744 C CA . TRP D 1 20 ? -29.968 -15.437 -55.105 1.00 42.68 20 TRP D CA 1
ATOM 745 C C . TRP D 1 20 ? -29.115 -14.345 -55.756 1.00 49.29 20 TRP D C 1
ATOM 746 O O . TRP D 1 20 ? -28.598 -14.540 -56.845 1.00 56.75 20 TRP D O 1
ATOM 757 N N . ALA D 1 21 ? -28.992 -13.191 -55.107 1.00 47.02 21 ALA D N 1
ATOM 758 C CA . ALA D 1 21 ? -28.068 -12.150 -55.564 1.00 45.96 21 ALA D CA 1
ATOM 759 C C . ALA D 1 21 ? -26.666 -12.715 -55.467 1.00 64.92 21 ALA D C 1
ATOM 760 O O . ALA D 1 21 ? -25.804 -12.430 -56.292 1.00 61.02 21 ALA D O 1
ATOM 762 N N . HIS D 1 22 ? -26.464 -13.534 -54.440 1.00 78.29 22 HIS D N 1
ATOM 763 C CA . HIS D 1 22 ? -25.192 -14.187 -54.176 1.00 91.71 22 HIS D CA 1
ATOM 764 C C . HIS D 1 22 ? -24.842 -15.200 -55.272 1.00 107.22 22 HIS D C 1
ATOM 765 O O . HIS D 1 22 ? -23.762 -15.785 -55.252 1.00 106.09 22 HIS D O 1
ATOM 767 N N . ARG D 1 23 ? -25.767 -15.413 -56.209 1.00 65.59 23 ARG D N 1
ATOM 768 C CA . ARG D 1 23 ? -25.462 -16.141 -57.442 1.00 65.76 23 ARG D CA 1
ATOM 769 C C . ARG D 1 23 ? -24.377 -15.406 -58.218 1.00 69.75 23 ARG D C 1
ATOM 770 O O . ARG D 1 23 ? -24.039 -14.272 -57.895 1.00 71.48 23 ARG D O 1
ATOM 781 N N . GLY E 1 2 ? -50.382 -21.679 -37.373 1.00 43.78 2 GLY E N 1
ATOM 782 C CA . GLY E 1 2 ? -50.849 -20.369 -37.780 1.00 39.14 2 GLY E CA 1
ATOM 783 C C . GLY E 1 2 ? -50.157 -19.799 -38.998 1.00 35.70 2 GLY E C 1
ATOM 784 O O . GLY E 1 2 ? -49.016 -20.157 -39.317 1.00 27.59 2 GLY E O 1
ATOM 785 N N . GLU E 1 3 ? -50.829 -18.868 -39.663 1.00 30.37 3 GLU E N 1
ATOM 786 C CA . GLU E 1 3 ? -50.286 -18.303 -40.895 1.00 34.36 3 GLU E CA 1
ATOM 787 C C . GLU E 1 3 ? -49.064 -17.441 -40.598 1.00 28.36 3 GLU E C 1
ATOM 788 O O . GLU E 1 3 ? -48.099 -17.441 -41.354 1.00 26.37 3 GLU E O 1
ATOM 794 N N . ILE E 1 4 ? -49.077 -16.750 -39.463 1.00 23.14 4 ILE E N 1
ATOM 795 C CA . ILE E 1 4 ? -47.925 -15.923 -39.084 1.00 23.80 4 ILE E CA 1
ATOM 796 C C . ILE E 1 4 ? -46.700 -16.773 -38.763 1.00 28.62 4 ILE E C 1
ATOM 797 O O . ILE E 1 4 ? -45.588 -16.500 -39.247 1.00 20.97 4 ILE E O 1
ATOM 802 N N . ALA E 1 5 ? -46.899 -17.814 -37.963 1.00 27.33 5 ALA E N 1
ATOM 803 C CA . ALA E 1 5 ? -45.814 -18.737 -37.650 1.00 26.74 5 ALA E CA 1
ATOM 804 C C . ALA E 1 5 ? -45.256 -19.381 -38.921 1.00 23.34 5 ALA E C 1
ATOM 805 O O . ALA E 1 5 ? -44.042 -19.540 -39.068 1.00 26.86 5 ALA E O 1
ATOM 807 N N . LYS E 1 6 ? -46.132 -19.741 -39.850 1.00 22.85 6 LYS E N 1
ATOM 808 C CA . LYS E 1 6 ? -45.669 -20.326 -41.115 1.00 25.40 6 L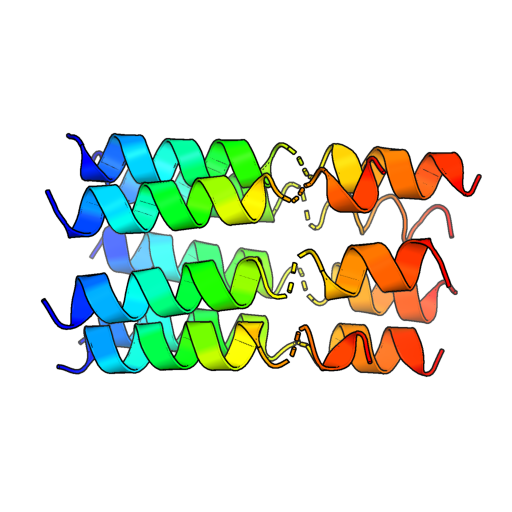YS E CA 1
ATOM 809 C C . LYS E 1 6 ? -44.803 -19.337 -41.904 1.00 27.02 6 LYS E C 1
ATOM 810 O O . LYS E 1 6 ? -43.769 -19.714 -42.490 1.00 25.84 6 LYS E O 1
ATOM 816 N N . ALA E 1 7 ? -45.219 -18.072 -41.929 1.00 22.13 7 ALA E N 1
ATOM 817 C CA . ALA E 1 7 ? -44.440 -17.050 -42.645 1.00 19.80 7 ALA E CA 1
ATOM 818 C C . ALA E 1 7 ? -43.085 -16.840 -41.987 1.00 20.81 7 ALA E C 1
ATOM 819 O O . ALA E 1 7 ? -42.074 -16.664 -42.681 1.00 22.20 7 ALA E O 1
ATOM 821 N N . LEU E 1 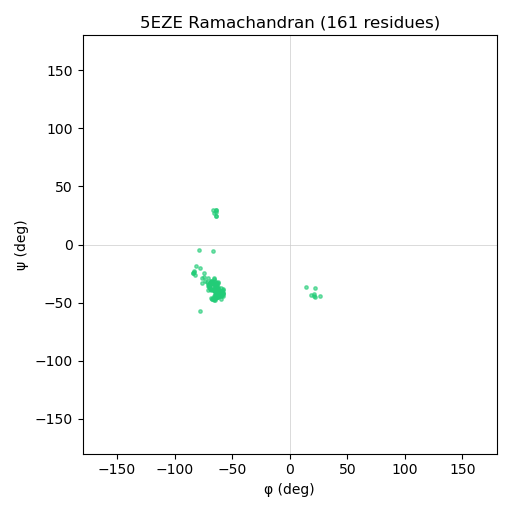8 ? -43.050 -16.870 -40.660 1.00 18.98 8 LEU E N 1
ATOM 822 C CA . LEU E 1 8 ? -41.780 -16.724 -39.946 1.00 22.75 8 LEU E CA 1
ATOM 823 C C . LEU E 1 8 ? -40.827 -17.877 -40.254 1.00 25.59 8 LEU E C 1
ATOM 824 O O . LEU E 1 8 ? -39.616 -17.673 -40.415 1.00 20.26 8 LEU E O 1
ATOM 829 N N . ARG E 1 9 ? -41.366 -19.084 -40.341 1.00 19.19 9 ARG E N 1
ATOM 830 C CA . ARG E 1 9 ? -40.548 -20.242 -40.714 1.00 22.59 9 ARG E CA 1
ATOM 831 C C . ARG E 1 9 ? -40.011 -20.091 -42.149 1.00 27.87 9 ARG E C 1
ATOM 832 O O . ARG E 1 9 ? -38.904 -20.534 -42.465 1.00 26.64 9 ARG E O 1
ATOM 840 N N . GLU E 1 10 ? -40.799 -19.468 -43.019 1.00 25.99 10 GLU E N 1
ATOM 841 C CA . GLU E 1 10 ? -40.371 -19.187 -44.386 1.00 26.62 10 GLU E CA 1
ATOM 842 C C . GLU E 1 10 ? -39.200 -18.204 -44.381 1.00 25.46 10 GLU E C 1
ATOM 843 O O . GLU E 1 10 ? -38.275 -18.315 -45.190 1.00 24.85 10 GLU E O 1
ATOM 849 N N . ILE E 1 11 ? -39.252 -17.243 -43.467 1.00 22.58 11 ILE E N 1
ATOM 850 C CA . ILE E 1 11 ? -38.157 -16.296 -43.280 1.00 19.53 11 ILE E CA 1
ATOM 851 C C . ILE E 1 11 ? -36.900 -17.037 -42.805 1.00 23.26 11 ILE E C 1
ATOM 852 O O . ILE E 1 11 ? -35.802 -16.813 -43.329 1.00 22.22 11 ILE E O 1
ATOM 857 N N . ALA E 1 12 ? -37.057 -17.932 -41.832 1.00 21.92 12 ALA E N 1
ATOM 858 C CA . ALA E 1 12 ? -35.916 -18.715 -41.357 1.00 23.00 12 ALA E CA 1
ATOM 859 C C . ALA E 1 12 ? -35.324 -19.517 -42.500 1.00 26.05 12 ALA E C 1
ATOM 860 O O . ALA E 1 12 ? -34.102 -19.561 -42.661 1.00 24.19 12 ALA E O 1
ATOM 862 N N . LYS E 1 13 ? -36.187 -20.135 -43.303 1.00 21.28 13 LYS E N 1
ATOM 863 C CA . LYS E 1 13 ? -35.696 -20.939 -44.430 1.00 23.43 13 LYS E CA 1
ATOM 864 C C . LYS E 1 13 ? -34.904 -20.077 -45.428 1.00 23.45 13 LYS E C 1
ATOM 865 O O . LYS E 1 13 ? -33.837 -20.476 -45.933 1.00 21.97 13 LYS E O 1
ATOM 871 N N . ALA E 1 14 ? -35.409 -18.880 -45.694 1.00 23.90 14 ALA E N 1
ATOM 872 C CA . ALA E 1 14 ? -34.721 -17.968 -46.601 1.00 24.91 14 ALA E CA 1
ATOM 873 C C . ALA E 1 14 ? -33.347 -17.587 -46.045 1.00 28.71 14 ALA E C 1
ATOM 874 O O . ALA E 1 14 ? -32.358 -17.525 -46.796 1.00 23.72 14 ALA E O 1
ATOM 876 N N . LEU E 1 15 ? -33.265 -17.392 -44.732 1.00 20.41 15 LEU E N 1
ATOM 877 C CA . LEU E 1 15 ? -31.985 -17.038 -44.122 1.00 20.10 15 LEU E CA 1
ATOM 878 C C . LEU E 1 15 ? -31.008 -18.214 -44.172 1.00 20.07 15 LEU E C 1
ATOM 879 O O . LEU E 1 15 ? -29.809 -18.007 -44.298 1.00 24.55 15 LEU E O 1
ATOM 884 N N . ARG E 1 16 ? -31.511 -19.439 -44.056 1.00 20.14 16 ARG E N 1
ATOM 885 C CA . ARG E 1 16 ? -30.635 -20.602 -44.246 1.00 25.30 16 ARG E CA 1
ATOM 886 C C . ARG E 1 16 ? -30.142 -20.673 -45.687 1.00 27.99 16 ARG E C 1
ATOM 887 O O . ARG E 1 16 ? -29.053 -21.183 -45.945 1.00 26.99 16 ARG E O 1
ATOM 895 N N . GLU E 1 17 ? -30.936 -20.176 -46.633 1.00 22.23 17 GLU E N 1
ATOM 896 C CA . GLU E 1 17 ? -30.463 -20.103 -48.009 1.00 25.37 17 GLU E CA 1
ATOM 897 C C . GLU E 1 17 ? -29.282 -19.149 -48.034 1.00 26.05 17 GLU E C 1
ATOM 898 O O . GLU E 1 17 ? -28.465 -19.165 -48.946 1.00 28.63 17 GLU E O 1
ATOM 911 N N . ALA E 1 19 ? -27.318 -18.322 -45.742 1.00 30.05 19 ALA E N 1
ATOM 912 C CA . ALA E 1 19 ? -26.038 -18.853 -45.252 1.00 32.11 19 ALA E CA 1
ATOM 913 C C . ALA E 1 19 ? -25.360 -19.767 -46.276 1.00 27.64 19 ALA E C 1
ATOM 914 O O . ALA E 1 19 ? -24.146 -19.674 -46.498 1.00 29.95 19 ALA E O 1
ATOM 916 N N . TRP E 1 20 ? -26.141 -20.646 -46.907 1.00 27.60 20 TRP E N 1
ATOM 917 C CA . TRP E 1 20 ? -25.576 -21.537 -47.920 1.00 34.26 20 TRP E CA 1
ATOM 918 C C . TRP E 1 20 ? -24.926 -20.735 -49.049 1.00 31.95 20 TRP E C 1
ATOM 919 O O . TRP E 1 20 ? -23.799 -21.016 -49.463 1.00 31.55 20 TRP E O 1
ATOM 930 N N . ALA E 1 21 ? -25.615 -19.697 -49.508 1.00 34.70 21 ALA E N 1
ATOM 931 C CA . ALA E 1 21 ? -25.086 -18.867 -50.588 1.00 36.27 21 ALA E CA 1
ATOM 932 C C . ALA E 1 21 ? -23.801 -18.133 -50.188 1.00 36.64 21 ALA E C 1
ATOM 933 O O . ALA E 1 21 ? -22.860 -18.036 -50.977 1.00 38.05 21 ALA E O 1
ATOM 935 N N . HIS E 1 22 ? -23.761 -17.627 -48.958 1.00 34.14 22 HIS E N 1
ATOM 936 C CA . HIS E 1 22 ? -22.585 -16.901 -48.493 1.00 42.33 22 HIS E CA 1
ATOM 937 C C . HIS E 1 22 ? -21.401 -17.845 -48.324 1.00 38.75 22 HIS E C 1
ATOM 938 O O . HIS E 1 22 ? -20.259 -17.502 -48.657 1.00 42.74 22 HIS E O 1
ATOM 945 N N . ARG E 1 23 ? -21.674 -19.051 -47.841 1.00 35.34 23 ARG E N 1
ATOM 946 C CA . ARG E 1 23 ? -20.613 -20.034 -47.682 1.00 38.52 23 ARG E CA 1
ATOM 947 C C . ARG E 1 23 ? -19.977 -20.403 -49.023 1.00 39.44 23 ARG E C 1
ATOM 948 O O . ARG E 1 23 ? -18.755 -20.548 -49.121 1.00 42.70 23 ARG E O 1
ATOM 956 N N . GLU E 1 24 ? -20.794 -20.530 -50.064 1.00 37.61 24 GLU E N 1
ATOM 957 C CA . GLU E 1 24 ? -20.264 -20.902 -51.377 1.00 39.34 24 GLU E CA 1
ATOM 958 C C . GLU E 1 24 ? -19.511 -19.736 -52.001 1.00 46.01 24 GLU E C 1
ATOM 959 O O . GLU E 1 24 ? -18.536 -19.928 -52.735 1.00 52.50 24 GLU E O 1
ATOM 965 N N . GLU E 1 25 ? -19.952 -18.524 -51.686 1.00 45.62 25 GLU E N 1
ATOM 966 C CA . GLU E 1 25 ? -19.258 -17.327 -52.137 1.00 49.35 25 GLU E CA 1
ATOM 967 C C . GLU E 1 25 ? -17.858 -17.308 -51.533 1.00 52.46 25 GLU E C 1
ATOM 968 O O . GLU E 1 25 ? -16.869 -17.050 -52.229 1.00 59.97 25 GLU E O 1
ATOM 970 N N . ALA E 1 26 ? -17.776 -17.610 -50.241 1.00 49.73 26 ALA E N 1
ATOM 971 C CA . ALA E 1 26 ? -16.500 -17.638 -49.533 1.00 59.36 26 ALA E CA 1
ATOM 972 C C . ALA E 1 26 ? -15.564 -18.729 -50.069 1.00 58.80 26 ALA E C 1
ATOM 973 O O . ALA E 1 26 ? -14.344 -18.547 -50.104 1.00 76.19 26 ALA E O 1
ATOM 975 N N . LYS E 1 27 ? -16.130 -19.853 -50.504 1.00 62.99 27 LYS E N 1
ATOM 976 C CA . LYS E 1 27 ? -15.320 -20.959 -51.034 1.00 70.94 27 LYS E CA 1
ATOM 977 C C . LYS E 1 27 ? -14.963 -20.763 -52.506 1.00 69.17 27 LYS E C 1
ATOM 978 O O . LYS E 1 27 ? -13.991 -21.344 -53.004 1.00 75.24 27 LYS E O 1
ATOM 984 N N . ALA E 1 28 ? -15.755 -19.953 -53.202 1.00 63.76 28 ALA E N 1
ATOM 985 C CA . ALA E 1 28 ? -15.484 -19.635 -54.598 1.00 66.51 28 ALA E CA 1
ATOM 986 C C . ALA E 1 28 ? -14.323 -18.653 -54.714 1.00 75.26 28 ALA E C 1
ATOM 987 O O . ALA E 1 28 ? -13.172 -19.058 -54.883 1.00 78.88 28 ALA E O 1
ATOM 992 N N . GLY F 1 2 ? -42.923 -1.517 -23.914 1.00 38.17 2 GLY F N 1
ATOM 993 C CA . GLY F 1 2 ? -43.064 -2.955 -23.810 1.00 35.18 2 GLY F CA 1
ATOM 994 C C . GLY F 1 2 ? -41.805 -3.743 -24.114 1.00 29.37 2 GLY F C 1
ATOM 995 O O . GLY F 1 2 ? -40.894 -3.280 -24.818 1.00 22.97 2 GLY F O 1
ATOM 996 N N . GLU F 1 3 ? -41.772 -4.962 -23.590 1.00 27.56 3 GLU F N 1
ATOM 997 C CA A GLU F 1 3 ? -40.630 -5.845 -23.775 0.54 27.80 3 GLU F CA 1
ATOM 998 C CA B GLU F 1 3 ? -40.640 -5.860 -23.771 0.46 27.91 3 GLU F CA 1
ATOM 999 C C . GLU F 1 3 ? -40.438 -6.227 -25.240 1.00 25.52 3 GLU F C 1
ATOM 1000 O O . GLU F 1 3 ? -39.305 -6.328 -25.716 1.00 25.04 3 GLU F O 1
ATOM 1011 N N . ILE F 1 4 ? -41.533 -6.427 -25.971 1.00 18.77 4 ILE F N 1
ATOM 1012 C CA . ILE F 1 4 ? -41.386 -6.802 -27.381 1.00 22.82 4 ILE F CA 1
ATOM 1013 C C . ILE F 1 4 ? -40.788 -5.643 -28.197 1.00 23.07 4 ILE F C 1
ATOM 1014 O O . ILE F 1 4 ? -39.835 -5.831 -28.981 1.00 20.92 4 ILE F O 1
ATOM 1019 N N . ALA F 1 5 ? -41.321 -4.440 -28.009 1.00 19.33 5 ALA F N 1
ATOM 1020 C CA . ALA F 1 5 ? -40.759 -3.274 -28.694 1.00 21.07 5 ALA F CA 1
ATOM 1021 C C . ALA F 1 5 ? -39.293 -3.066 -28.318 1.00 23.42 5 ALA F C 1
ATOM 1022 O O . ALA F 1 5 ? -38.468 -2.745 -29.188 1.00 22.55 5 ALA F O 1
ATOM 1024 N N . LYS F 1 6 ? -38.947 -3.265 -27.048 1.00 22.14 6 LYS F N 1
ATOM 1025 C CA . LYS F 1 6 ? -37.539 -3.130 -26.646 1.00 23.12 6 LYS F CA 1
ATOM 1026 C C . LYS F 1 6 ? -36.646 -4.123 -27.388 1.00 23.29 6 LYS F C 1
ATOM 1027 O O . LYS F 1 6 ? -35.538 -3.768 -27.833 1.00 22.81 6 LYS F O 1
ATOM 1033 N N . ALA F 1 7 ? -37.111 -5.363 -27.521 1.00 16.66 7 ALA F N 1
ATOM 1034 C CA . ALA F 1 7 ? -36.332 -6.394 -28.224 1.00 16.50 7 ALA F CA 1
ATOM 1035 C C . ALA F 1 7 ? -36.194 -6.059 -29.705 1.00 21.45 7 ALA F C 1
ATOM 1036 O O . ALA F 1 7 ? -35.125 -6.262 -30.299 1.00 18.75 7 ALA F O 1
ATOM 1038 N N . LEU F 1 8 ? -37.263 -5.543 -30.307 1.00 16.23 8 LEU F N 1
ATOM 1039 C CA . LEU F 1 8 ? -37.204 -5.131 -31.704 1.00 18.63 8 LEU F CA 1
ATOM 1040 C C . LEU F 1 8 ? -36.184 -4.003 -31.894 1.00 25.90 8 LEU F C 1
ATOM 1041 O O . LEU F 1 8 ? -35.454 -3.978 -32.892 1.00 19.66 8 LEU F O 1
ATOM 1046 N N . ARG F 1 9 ? -36.134 -3.068 -30.950 1.00 21.83 9 ARG F N 1
ATOM 1047 C CA . ARG F 1 9 ? -35.124 -2.004 -31.019 1.00 18.55 9 ARG F CA 1
ATOM 1048 C C . ARG F 1 9 ? -33.712 -2.575 -30.861 1.00 26.43 9 ARG F C 1
ATOM 1049 O O . ARG F 1 9 ? -32.756 -2.070 -31.464 1.00 25.50 9 ARG F O 1
ATOM 1057 N N . GLU F 1 10 ? -33.576 -3.624 -30.057 1.00 22.58 10 GLU F N 1
ATOM 1058 C CA . GLU F 1 10 ? -32.287 -4.292 -29.895 1.00 22.21 10 GLU F CA 1
ATOM 1059 C C . GLU F 1 10 ? -31.859 -4.910 -31.224 1.00 20.57 10 GLU F C 1
ATOM 1060 O O . GLU F 1 10 ? -30.678 -4.877 -31.580 1.00 19.95 10 GLU F O 1
ATOM 1066 N N . ILE F 1 11 ? -32.828 -5.448 -31.958 1.00 18.93 11 ILE F N 1
ATOM 1067 C CA . ILE F 1 11 ? -32.585 -6.002 -33.283 1.00 22.07 11 ILE F CA 1
ATOM 1068 C C . ILE F 1 11 ? -32.118 -4.902 -34.239 1.00 21.93 11 ILE F C 1
ATOM 1069 O O . ILE F 1 11 ? -31.169 -5.100 -35.001 1.00 18.64 11 ILE F O 1
ATOM 1074 N N . ALA F 1 12 ? -32.779 -3.750 -34.209 1.00 17.26 12 ALA F N 1
ATOM 1075 C CA . ALA F 1 12 ? -32.345 -2.618 -35.046 1.00 17.45 12 ALA F CA 1
ATOM 1076 C C . ALA F 1 12 ? -30.911 -2.207 -34.711 1.00 21.42 12 ALA F C 1
ATOM 1077 O O . ALA F 1 12 ? -30.092 -1.955 -35.610 1.00 21.77 12 ALA F O 1
ATOM 1079 N N . LYS F 1 13 ? -30.603 -2.143 -33.420 1.00 18.76 13 LYS F N 1
ATOM 1080 C CA . LYS F 1 13 ? -29.259 -1.757 -32.984 1.00 22.62 13 LYS F CA 1
ATOM 1081 C C . LYS F 1 13 ? -28.216 -2.762 -33.481 1.00 25.69 13 LYS F C 1
ATOM 1082 O O . LYS F 1 13 ? -27.102 -2.382 -33.866 1.00 25.22 13 LYS F O 1
ATOM 1088 N N . ALA F 1 14 ? -28.560 -4.048 -33.431 1.00 20.38 14 ALA F N 1
ATOM 1089 C CA . ALA F 1 14 ? -27.641 -5.090 -33.920 1.00 23.46 14 ALA F CA 1
ATOM 1090 C C . ALA F 1 14 ? -27.427 -4.937 -35.421 1.00 21.61 14 ALA F C 1
ATOM 1091 O O . ALA F 1 14 ? -26.330 -5.137 -35.927 1.00 23.79 14 ALA F O 1
ATOM 1093 N N . LEU F 1 15 ? -28.481 -4.578 -36.142 1.00 19.20 15 LEU F N 1
ATOM 1094 C CA . LEU F 1 15 ? -28.348 -4.386 -37.586 1.00 23.45 15 LEU F CA 1
ATOM 1095 C C . LEU F 1 15 ? -27.507 -3.144 -37.888 1.00 24.87 15 LEU F C 1
ATOM 1096 O O . LEU F 1 15 ? -26.754 -3.120 -38.874 1.00 25.12 15 LEU F O 1
ATOM 1101 N N . ARG F 1 16 ? -27.599 -2.115 -37.047 1.00 21.30 16 ARG F N 1
ATOM 1102 C CA . ARG F 1 16 ? -26.694 -0.965 -37.217 1.00 23.60 16 ARG F CA 1
ATOM 1103 C C . ARG F 1 16 ? -25.244 -1.392 -36.969 1.00 25.41 16 ARG F C 1
ATOM 1104 O O . ARG F 1 16 ? -24.310 -0.857 -37.591 1.00 27.44 16 ARG F O 1
ATOM 1112 N N . GLU F 1 17 ? -25.039 -2.366 -36.085 1.00 24.71 17 GLU F N 1
ATOM 1113 C CA . GLU F 1 17 ? -23.681 -2.911 -35.908 1.00 26.94 17 GLU F CA 1
ATOM 1114 C C . GLU F 1 17 ? -23.217 -3.581 -37.191 1.00 26.84 17 GLU F C 1
ATOM 1115 O O . GLU F 1 17 ? -22.036 -3.560 -37.530 1.00 29.35 17 GLU F O 1
ATOM 1128 N N . ALA F 1 19 ? -24.132 -2.848 -40.239 1.00 28.92 19 ALA F N 1
ATOM 1129 C CA . ALA F 1 19 ? -23.770 -1.744 -41.122 1.00 30.96 19 ALA F CA 1
ATOM 1130 C C . ALA F 1 19 ? -22.388 -1.182 -40.786 1.00 30.80 19 ALA F C 1
ATOM 1131 O O . ALA F 1 19 ? -21.553 -0.955 -41.679 1.00 33.05 19 ALA F O 1
ATOM 1133 N N . TRP F 1 20 ? -22.138 -1.001 -39.494 1.00 31.30 20 TRP F N 1
ATOM 1134 C CA . TRP F 1 20 ? -20.860 -0.489 -39.001 1.00 34.88 20 TRP F CA 1
ATOM 1135 C C . TRP F 1 20 ? -19.720 -1.380 -39.465 1.00 36.46 20 TRP F C 1
ATOM 1136 O O . TRP F 1 20 ? -18.664 -0.897 -39.873 1.00 39.78 20 TRP F O 1
ATOM 1147 N N . ALA F 1 21 ? -19.953 -2.687 -39.413 1.00 34.58 21 ALA F N 1
ATOM 1148 C CA . ALA F 1 21 ? -18.933 -3.657 -39.806 1.00 41.05 21 ALA F CA 1
ATOM 1149 C C . ALA F 1 21 ? -18.560 -3.468 -41.268 1.00 44.35 21 ALA F C 1
ATOM 1150 O O . ALA F 1 21 ? -17.389 -3.553 -41.644 1.00 54.30 21 ALA F O 1
ATOM 1152 N N . HIS F 1 22 ? -19.572 -3.205 -42.087 1.00 44.27 22 HIS F N 1
ATOM 1153 C CA . HIS F 1 22 ? -19.371 -2.993 -43.510 1.00 44.41 22 HIS F CA 1
ATOM 1154 C C . HIS F 1 22 ? -18.682 -1.661 -43.800 1.00 45.43 22 HIS F C 1
ATOM 1155 O O . HIS F 1 22 ? -17.818 -1.586 -44.669 1.00 50.99 22 HIS F O 1
ATOM 1162 N N . ARG F 1 23 ? -19.049 -0.620 -43.054 1.00 48.59 23 ARG F N 1
ATOM 1163 C CA . ARG F 1 23 ? -18.432 0.698 -43.234 1.00 52.99 23 ARG F CA 1
ATOM 1164 C C . ARG F 1 23 ? -16.937 0.705 -42.917 1.00 61.74 23 ARG F C 1
ATOM 1165 O O . ARG F 1 23 ? -16.153 1.333 -43.623 1.00 60.59 23 ARG F O 1
ATOM 1173 N N . GLU F 1 24 ? -16.556 0.026 -41.840 1.00 64.33 24 GLU F N 1
ATOM 1174 C CA A GLU F 1 24 ? -15.148 -0.076 -41.483 0.36 67.39 24 GLU F CA 1
ATOM 1175 C CA B GLU F 1 24 ? -15.156 -0.126 -41.457 0.64 66.83 24 GLU F CA 1
ATOM 1176 C C . GLU F 1 24 ? -14.398 -0.824 -42.586 1.00 71.64 24 GLU F C 1
ATOM 1177 O O . GLU F 1 24 ? -13.239 -0.502 -42.884 1.00 66.62 24 GLU F O 1
ATOM 1188 N N . GLU F 1 25 ? -15.064 -1.805 -43.197 1.00 72.39 25 GLU F N 1
ATOM 1189 C CA . GLU F 1 25 ? -14.569 -2.471 -44.398 1.00 74.79 25 GLU F CA 1
ATOM 1190 C C . GLU F 1 25 ? -14.488 -1.514 -45.583 1.00 79.30 25 GLU F C 1
ATOM 1191 O O . GLU F 1 25 ? -13.502 -1.526 -46.317 1.00 81.92 25 GLU F O 1
ATOM 1197 N N . ALA F 1 26 ? -15.518 -0.691 -45.765 1.00 77.06 26 ALA F N 1
ATOM 1198 C CA . ALA F 1 26 ? -15.544 0.268 -46.866 1.00 72.04 26 ALA F CA 1
ATOM 1199 C C . ALA F 1 26 ? -14.406 1.275 -46.766 1.00 73.02 26 ALA F C 1
ATOM 1200 O O . ALA F 1 26 ? -13.875 1.731 -47.783 1.00 74.12 26 ALA F O 1
ATOM 1202 N N . LYS F 1 27 ? -14.011 1.601 -45.541 1.00 74.07 27 LYS F N 1
ATOM 1203 C CA . LYS F 1 27 ? -12.926 2.557 -45.344 1.00 77.32 27 LYS F CA 1
ATOM 1204 C C . LYS F 1 27 ? -11.574 1.862 -45.473 1.00 83.55 27 LYS F C 1
ATOM 1205 O O . LYS F 1 27 ? -10.577 2.494 -45.827 1.00 96.50 27 LYS F O 1
ATOM 1207 N N . ALA F 1 28 ? -11.540 0.561 -45.199 1.00 74.84 28 ALA F N 1
ATOM 1208 C CA . ALA F 1 28 ? -10.322 -0.225 -45.389 1.00 79.94 28 ALA F CA 1
ATOM 1209 C C . ALA F 1 28 ? -10.127 -0.547 -46.867 1.00 94.77 28 ALA F C 1
ATOM 1210 O O . ALA F 1 28 ? -9.104 -0.209 -47.462 1.00 96.10 28 ALA F O 1
ATOM 1212 N N . LEU F 1 29 ? -11.126 -1.204 -47.451 1.00 47.86 29 LEU F N 1
ATOM 1213 C CA . LEU F 1 29 ? -11.091 -1.584 -48.859 1.00 56.61 29 LEU F CA 1
ATOM 1214 C C . LEU F 1 29 ? -11.254 -0.367 -49.765 1.00 68.55 29 LEU F C 1
ATOM 1215 O O . LEU F 1 29 ? -10.307 0.058 -50.427 1.00 73.64 29 LEU F O 1
ATOM 1220 N N . GLY G 1 2 ? -41.509 -12.419 -21.417 1.00 36.43 2 GLY G N 1
ATOM 1221 C CA . GLY G 1 2 ? -42.195 -13.274 -22.368 1.00 33.64 2 GLY G CA 1
ATOM 1222 C C . GLY G 1 2 ? -41.310 -14.055 -23.323 1.00 29.85 2 GLY G C 1
ATOM 1223 O O . GLY G 1 2 ? -40.161 -13.685 -23.593 1.00 25.29 2 GLY G O 1
ATOM 1224 N N . GLU G 1 3 ? -41.873 -15.138 -23.845 1.00 22.86 3 GLU G N 1
ATOM 1225 C CA . GLU G 1 3 ? -41.166 -16.050 -24.725 1.00 29.08 3 GLU G CA 1
ATOM 1226 C C . GLU G 1 3 ? -40.893 -15.427 -26.088 1.00 27.55 3 GLU G C 1
ATOM 1227 O O . GLU G 1 3 ? -39.861 -15.677 -26.693 1.00 22.86 3 GLU G O 1
ATOM 1233 N N . ILE G 1 4 ? -41.820 -14.605 -26.569 1.00 22.42 4 ILE G N 1
ATOM 1234 C CA . ILE G 1 4 ? -41.616 -13.950 -27.857 1.00 21.57 4 ILE G CA 1
ATOM 1235 C C . ILE G 1 4 ? -40.478 -12.926 -27.762 1.00 28.32 4 ILE G C 1
ATOM 1236 O O . ILE G 1 4 ? -39.573 -12.886 -28.623 1.00 18.86 4 ILE G O 1
ATOM 1241 N N . ALA G 1 5 ? -40.512 -12.115 -26.710 1.00 22.44 5 ALA G N 1
ATOM 1242 C CA . ALA G 1 5 ? -39.459 -11.132 -26.474 1.00 23.79 5 ALA G CA 1
ATOM 1243 C C . ALA G 1 5 ? -38.090 -11.799 -26.327 1.00 27.22 5 ALA G C 1
ATOM 1244 O O . ALA G 1 5 ? -37.090 -11.305 -26.846 1.00 24.36 5 ALA G O 1
ATOM 1246 N N . LYS G 1 6 ? -38.056 -12.919 -25.618 1.00 22.60 6 LYS G N 1
ATOM 1247 C CA . LYS G 1 6 ? -36.804 -13.668 -25.437 1.00 19.75 6 LYS G CA 1
ATOM 1248 C C . LYS G 1 6 ? -36.269 -14.152 -26.778 1.00 18.39 6 LYS G C 1
ATOM 1249 O O . LYS G 1 6 ? -35.051 -14.073 -27.043 1.00 22.05 6 LYS G O 1
ATOM 1255 N N . ALA G 1 7 ? -37.163 -14.651 -27.626 1.00 18.12 7 ALA G N 1
ATOM 1256 C CA . ALA G 1 7 ? -36.770 -15.124 -28.956 1.00 21.92 7 ALA G CA 1
ATOM 1257 C C . ALA G 1 7 ? -36.266 -13.960 -29.811 1.00 22.42 7 ALA G C 1
ATOM 1258 O O . ALA G 1 7 ? -35.314 -14.115 -30.568 1.00 19.45 7 ALA G O 1
ATOM 1260 N N . LEU G 1 8 ? -36.909 -12.798 -29.707 1.00 17.38 8 LEU G N 1
ATOM 1261 C CA . LEU G 1 8 ? -36.458 -11.619 -30.462 1.00 15.64 8 LEU G CA 1
ATOM 1262 C C . LEU G 1 8 ? -35.064 -11.172 -30.018 1.00 21.32 8 LEU G C 1
ATOM 1263 O O . LEU G 1 8 ? -34.228 -10.782 -30.845 1.00 20.29 8 LEU G O 1
ATOM 1268 N N . ARG G 1 9 ? -34.809 -11.229 -28.717 1.00 21.67 9 ARG G N 1
ATOM 1269 C CA . ARG G 1 9 ? -33.476 -10.905 -28.193 1.00 17.89 9 ARG G CA 1
ATOM 1270 C C . ARG G 1 9 ? -32.431 -11.901 -28.685 1.00 25.11 9 ARG G C 1
ATOM 1271 O O . ARG G 1 9 ? -31.260 -11.549 -28.896 1.00 21.49 9 ARG G O 1
ATOM 1279 N N . GLU G 1 10 ? -32.845 -13.150 -28.847 1.00 18.74 10 GLU G N 1
ATOM 1280 C CA . GLU G 1 10 ? -31.962 -14.183 -29.395 1.00 18.29 10 GLU G CA 1
ATOM 1281 C C . GLU G 1 10 ? -31.612 -13.846 -30.845 1.00 18.11 10 GLU G C 1
ATOM 1282 O O . GLU G 1 10 ? -30.478 -14.076 -31.303 1.00 20.14 10 GLU G O 1
ATOM 1288 N N . ILE G 1 11 ? -32.586 -13.301 -31.568 1.00 16.98 11 ILE G N 1
ATOM 1289 C CA . ILE G 1 11 ? -32.358 -12.834 -32.933 1.00 19.49 11 ILE G CA 1
ATOM 1290 C C . ILE G 1 11 ? -31.349 -11.679 -32.932 1.00 22.49 11 ILE G C 1
ATOM 1291 O O . ILE G 1 11 ? -30.431 -11.654 -33.770 1.00 18.81 11 ILE G O 1
ATOM 1296 N N . ALA G 1 12 ? -31.506 -10.731 -32.004 1.00 17.57 12 ALA G N 1
ATOM 1297 C CA . ALA G 1 12 ? -30.565 -9.610 -31.909 1.00 1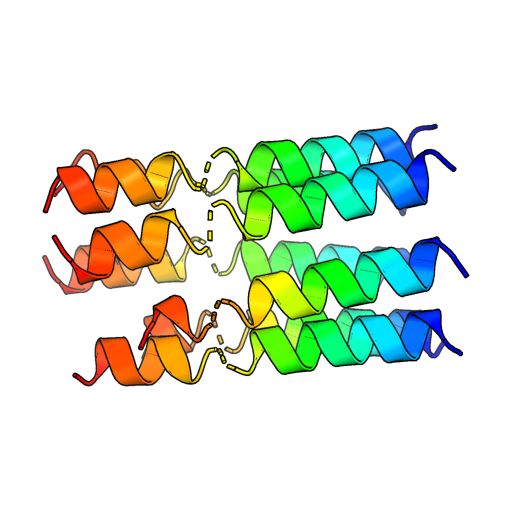5.94 12 ALA G CA 1
ATOM 1298 C C . ALA G 1 12 ? -29.163 -10.124 -31.651 1.00 22.19 12 ALA G C 1
ATOM 1299 O O . ALA G 1 12 ? -28.206 -9.639 -32.250 1.00 21.58 12 ALA G O 1
ATOM 1301 N N . LYS G 1 13 ? -29.052 -11.096 -30.753 1.00 18.50 13 LYS G N 1
ATOM 1302 C CA . LYS G 1 13 ? -27.758 -11.692 -30.430 1.00 18.28 13 LYS G CA 1
ATOM 1303 C C . LYS G 1 13 ? -27.128 -12.337 -31.659 1.00 23.86 13 LYS G C 1
ATOM 1304 O O . LYS G 1 13 ? -25.921 -12.189 -31.902 1.00 19.43 13 LYS G O 1
ATOM 1310 N N . ALA G 1 14 ? -27.943 -13.034 -32.445 1.00 18.97 14 ALA G N 1
ATOM 1311 C CA . ALA G 1 14 ? -27.448 -13.680 -33.659 1.00 23.30 14 ALA G CA 1
ATOM 1312 C C . ALA G 1 14 ? -26.928 -12.634 -34.641 1.00 20.20 14 ALA G C 1
ATOM 1313 O O . ALA G 1 14 ? -25.928 -12.848 -35.324 1.00 22.44 14 ALA G O 1
ATOM 1315 N N . LEU G 1 15 ? -27.616 -11.504 -34.711 1.00 17.20 15 LEU G N 1
ATOM 1316 C CA . LEU G 1 15 ? -27.194 -10.431 -35.611 1.00 15.75 15 LEU G CA 1
ATOM 1317 C C . LEU G 1 15 ? -25.910 -9.756 -35.127 1.00 20.60 15 LEU G C 1
ATOM 1318 O O . LEU G 1 15 ? -25.046 -9.378 -35.948 1.00 22.33 15 LEU G O 1
ATOM 1323 N N . ARG G 1 16 ? -25.740 -9.630 -33.812 1.00 19.41 16 ARG G N 1
ATOM 1324 C CA . ARG G 1 16 ? -24.465 -9.105 -33.306 1.00 19.32 16 ARG G CA 1
ATOM 1325 C C . ARG G 1 16 ? -23.331 -10.082 -33.625 1.00 28.12 16 ARG G C 1
ATOM 1326 O O . ARG G 1 16 ? -22.199 -9.658 -33.833 1.00 23.70 16 ARG G O 1
ATOM 1334 N N . GLU G 1 17 ? -23.633 -11.378 -33.639 1.00 19.33 17 GLU G N 1
ATOM 1335 C CA . GLU G 1 17 ? -22.650 -12.396 -34.046 1.00 21.92 17 GLU G CA 1
ATOM 1336 C C . GLU G 1 17 ? -22.324 -12.254 -35.529 1.00 21.65 17 GLU G C 1
ATOM 1337 O O . GLU G 1 17 ? -21.186 -12.467 -35.958 1.00 24.43 17 GLU G O 1
ATOM 1350 N N . ALA G 1 19 ? -22.446 -9.372 -37.179 1.00 22.36 19 ALA G N 1
ATOM 1351 C CA . ALA G 1 19 ? -21.567 -8.216 -37.329 1.00 25.75 19 ALA G CA 1
ATOM 1352 C C . ALA G 1 19 ? -20.135 -8.578 -36.975 1.00 25.15 19 ALA G C 1
ATOM 1353 O O . ALA G 1 19 ? -19.208 -8.203 -37.692 1.00 26.40 19 ALA G O 1
ATOM 1355 N N . TRP G 1 20 ? -19.952 -9.307 -35.876 1.00 24.00 20 TRP G N 1
ATOM 1356 C CA . TRP G 1 20 ? -18.606 -9.731 -35.480 1.00 26.00 20 TRP G CA 1
ATOM 1357 C C . TRP G 1 20 ? -17.938 -10.593 -36.560 1.00 30.85 20 TRP G C 1
ATOM 1358 O O . TRP G 1 20 ? -16.773 -10.377 -36.899 1.00 33.67 20 TRP G O 1
ATOM 1369 N N . ALA G 1 21 ? -18.684 -11.540 -37.123 1.00 26.63 21 ALA G N 1
ATOM 1370 C CA . ALA G 1 21 ? -18.148 -12.426 -38.163 1.00 27.91 21 ALA G CA 1
ATOM 1371 C C . ALA G 1 21 ? -17.760 -11.661 -39.440 1.00 26.80 21 ALA G C 1
ATOM 1372 O O . ALA G 1 21 ? -16.740 -11.976 -40.065 1.00 30.80 21 ALA G O 1
ATOM 1374 N N . HIS G 1 22 ? -18.563 -10.660 -39.817 1.00 32.34 22 HIS G N 1
ATOM 1375 C CA . HIS G 1 22 ? -18.278 -9.872 -41.020 1.00 34.77 22 HIS G CA 1
ATOM 1376 C C . HIS G 1 22 ? -16.998 -9.095 -40.831 1.00 31.10 22 HIS G C 1
ATOM 1377 O O . HIS G 1 22 ? -16.194 -8.967 -41.756 1.00 36.26 22 HIS G O 1
ATOM 1384 N N . ARG G 1 23 ? -16.815 -8.571 -39.623 1.00 31.58 23 ARG G N 1
ATOM 1385 C CA . ARG G 1 23 ? -15.597 -7.840 -39.302 1.00 32.53 23 ARG G CA 1
ATOM 1386 C C . ARG G 1 23 ? -14.365 -8.723 -39.396 1.00 35.13 23 ARG G C 1
ATOM 1387 O O . ARG G 1 23 ? -13.316 -8.292 -39.901 1.00 34.76 23 ARG G O 1
ATOM 1395 N N . GLU G 1 24 ? -14.470 -9.959 -38.918 1.00 32.77 24 GLU G N 1
ATOM 1396 C CA . GLU G 1 24 ? -13.313 -10.850 -38.978 1.00 36.01 24 GLU G CA 1
ATOM 1397 C C . GLU G 1 24 ? -13.041 -11.421 -40.363 1.00 41.47 24 GLU G C 1
ATOM 1398 O O . GLU G 1 24 ? -11.892 -11.648 -40.715 1.00 39.75 24 GLU G O 1
ATOM 1404 N N . GLU G 1 25 ? -14.090 -11.661 -41.142 1.00 37.83 25 GLU G N 1
ATOM 1405 C CA . GLU G 1 25 ? -13.912 -12.155 -42.499 1.00 44.23 25 GLU G CA 1
ATOM 1406 C C . GLU G 1 25 ? -13.181 -11.123 -43.326 1.00 46.23 25 GLU G C 1
ATOM 1407 O O . GLU G 1 25 ? -12.240 -11.445 -44.056 1.00 56.61 25 GLU G O 1
ATOM 1413 N N . ALA G 1 26 ? -13.598 -9.870 -43.181 1.00 43.59 26 ALA G N 1
ATOM 1414 C CA . ALA G 1 26 ? -12.988 -8.769 -43.921 1.00 50.93 26 ALA G CA 1
ATOM 1415 C C . ALA G 1 26 ? -11.508 -8.593 -43.565 1.00 58.42 26 ALA G C 1
ATOM 1416 O O . ALA G 1 26 ? -10.683 -8.239 -44.420 1.00 66.09 26 ALA G O 1
ATOM 1418 N N . LYS G 1 27 ? -11.169 -8.873 -42.311 1.00 60.59 27 LYS G N 1
ATOM 1419 C CA . LYS G 1 27 ? -9.793 -8.732 -41.840 1.00 56.76 27 LYS G CA 1
ATOM 1420 C C . LYS G 1 27 ? -8.962 -9.961 -42.186 1.00 57.46 27 LYS G C 1
ATOM 1421 O O . LYS G 1 27 ? -7.736 -9.884 -42.275 1.00 64.03 27 LYS G O 1
ATOM 1427 N N . ALA G 1 28 ? -9.630 -11.093 -42.383 1.00 52.73 28 ALA G N 1
ATOM 1428 C CA . ALA G 1 28 ? -8.950 -12.328 -42.760 1.00 58.95 28 ALA G CA 1
ATOM 1429 C C . ALA G 1 28 ? -8.520 -12.280 -44.217 1.00 81.52 28 ALA G C 1
ATOM 1430 O O . ALA G 1 28 ? -7.540 -12.915 -44.612 1.00 75.03 28 ALA G O 1
ATOM 1432 N N . LEU G 1 29 ? -9.260 -11.517 -45.014 1.00 54.45 29 LEU G N 1
ATOM 1433 C CA . LEU G 1 29 ? -8.888 -11.282 -46.402 1.00 65.40 29 LEU G CA 1
ATOM 1434 C C . LEU G 1 29 ? -7.781 -10.233 -46.478 1.00 76.89 29 LEU G C 1
ATOM 1435 O O . LEU G 1 29 ? -7.254 -9.952 -47.555 1.00 84.65 29 LEU G O 1
ATOM 1437 N N . ARG G 1 30 ? -7.441 -9.664 -45.321 1.00 75.64 30 ARG G N 1
ATOM 1438 C CA . ARG G 1 30 ? -6.372 -8.673 -45.192 1.00 67.83 30 ARG G CA 1
ATOM 1439 C C . ARG G 1 30 ? -6.608 -7.458 -46.084 1.00 62.13 30 ARG G C 1
ATOM 1440 O O . ARG G 1 30 ? -6.662 -6.325 -45.603 1.00 57.95 30 ARG G O 1
#

Solvent-accessible surface area: 9460 Å² total